Protein AF-A0A934LKQ5-F1 (afdb_monomer)

Secondary structure (DSSP, 8-state):
-----PPPP-----PPP-------------------------HHHHHHHHHH-HHHHHHS---TTS--HHHHHHHHHHHHHHHHHHHHHHHHHHHHHHTSS--------------S--------SS-------------SSS--HHHHHHHHHHHHHHHHHHHHHHHHHHHHHHHHHHTTT----HHHHHHHHHHHTHHHHHHHHHHHHHHHTTPPS----GGGGTTT-TTSTTS-HHHHHHHHHHHHH--HHHHHHHHHHHHIIIIIS---HHHHHHHHHHHHHHHHHHHHHTT--PPPP-GGG-S-TT----GGGS--------------PPPPP----PPPP---

Solvent-accessible surface area (backbone atoms only — not comparable to full-atom values): 21732 Å² total; per-residue (Å²): 138,87,83,84,80,84,80,82,86,84,79,86,78,80,90,75,82,85,70,85,79,75,76,71,78,70,72,71,72,78,76,75,72,68,71,73,71,75,68,80,73,50,70,67,57,51,54,50,34,46,70,79,38,41,66,61,36,26,63,63,56,72,65,61,91,80,53,73,60,59,56,56,52,42,52,50,39,37,54,43,44,12,52,38,48,36,51,51,54,54,56,56,52,54,60,61,58,66,71,69,77,71,90,70,98,75,84,91,83,78,84,73,70,87,67,78,58,86,73,81,63,88,72,88,50,61,79,80,84,85,72,92,69,80,90,77,83,90,64,104,56,84,81,50,75,64,58,54,51,50,45,51,50,49,18,50,52,52,30,48,36,55,51,51,52,32,51,53,47,26,54,53,47,36,52,36,26,48,82,68,77,41,84,65,54,64,66,52,30,43,44,36,34,48,61,19,43,45,42,50,37,52,50,36,53,52,51,47,53,40,48,73,72,69,51,79,87,71,77,78,58,61,49,63,55,52,82,70,40,82,67,52,80,78,44,54,71,69,55,39,18,35,51,50,44,38,36,70,54,67,39,74,40,48,56,47,19,49,49,41,40,32,38,24,35,30,44,53,69,57,22,55,65,69,48,18,51,50,46,44,51,52,51,53,44,48,45,30,45,46,45,41,77,71,66,62,46,62,58,87,72,75,66,88,75,70,67,71,91,75,64,78,76,58,77,84,72,52,81,71,88,71,94,77,80,92,71,92,75,91,76,85,77,80,83,78,82,84,83,75,85,80,84,80,84,90,82,135

pLDDT: mean 71.34, std 20.5, range [23.95, 97.0]

Foldseek 3Di:
DDDDDDDDDDDDDDDDDDDPDPPPPPVPPPPPPPPVPPPPDDLVNLLVCCQPPVLVSLQPPPDLPPDPSLVVLLVLLLQLQLVLQLVLVVQVLVVVVVVPPDDDDDDDDDPPPPDLDDFLDPPVQFDDDPPDDDRDDDDPDDDDPVNVVVSVVRSVVSSVRLVVQLVLQLVLLCQLQVVVVHHRDSSLSSSLSSSLCSLVSVVSVVVVVCVVVVHHTDDDAQLVVLVVDPCLVVDDQLVNQLVSLCSSNPDPSNVSSLVSQLSNSCNNSVGDNVSSVVSSVVSVCSSRNVCSVVVSGGDPDPCVVPPPPPPPPPPVPPPPPDPPDPDDDDDDDDDDDDDDDDDDDDDD

Sequence (348 aa):
MASTRTQPPITEVDEKPKSPRRQVQTTEPRELQLTEHMTRRSLVSQVGMALMQPANFYRSLPASQYSRQWVWVGLLILGLVGFSAVRYDTLKSDDTTAATDTSTPIDEGISVDGGKGGGGGIDFGGIPSDAGGAPTTTTDTKATPEEVTAKWSTALEAAGEVVLQWIVIAILLIEVSLLRGRKPRMGHNWQIAIYSSLPLALMAALQLAYYYAGGKIGQEGMSGLIDQWKGYADLSEFQKNVAYSLSTRLTLFWLWSLSLLYLGARYGLKGRAWSATLVVLIWAGVLVVGPVVAGWVEAPKDETQAMPSDVPIDPSLQPGSDPLFDGGGNETVPETPSEQPSRAPMKG

Radius of gyration: 35.05 Å; Cα contacts (8 Å, |Δi|>4): 235; chains: 1; bounding box: 126×52×115 Å

Structure (mmCIF, N/CA/C/O backbone):
data_AF-A0A934LKQ5-F1
#
_entry.id   AF-A0A934LKQ5-F1
#
loop_
_atom_site.group_PDB
_atom_site.id
_atom_site.type_symbol
_atom_site.label_atom_id
_atom_site.label_alt_id
_atom_site.label_comp_id
_atom_site.label_asym_id
_atom_site.label_entity_id
_atom_site.label_seq_id
_atom_site.pdbx_PDB_ins_code
_atom_site.Cartn_x
_atom_site.Cartn_y
_atom_site.Cartn_z
_atom_site.occupancy
_atom_site.B_iso_or_equiv
_atom_site.auth_seq_id
_atom_site.auth_comp_id
_atom_site.auth_asym_id
_atom_site.auth_atom_id
_atom_site.pdbx_PDB_model_num
ATOM 1 N N . MET A 1 1 ? -65.350 14.353 14.738 1.00 47.78 1 MET A N 1
ATOM 2 C CA . MET A 1 1 ? -65.580 13.409 15.852 1.00 47.78 1 MET A CA 1
ATOM 3 C C . MET A 1 1 ? -64.387 13.494 16.786 1.00 47.78 1 MET A C 1
ATOM 5 O O . MET A 1 1 ? -63.291 13.111 16.404 1.00 47.78 1 MET A O 1
ATOM 9 N N . ALA A 1 2 ? -64.587 14.144 17.930 1.00 48.44 2 ALA A N 1
ATOM 10 C CA . ALA A 1 2 ? -63.557 14.449 18.914 1.00 48.44 2 ALA A CA 1
ATOM 11 C C . ALA A 1 2 ? -63.385 13.255 19.861 1.00 48.44 2 ALA A C 1
ATOM 13 O O . ALA A 1 2 ? -64.364 12.797 20.444 1.00 48.44 2 ALA A O 1
ATOM 14 N N . SER A 1 3 ? -62.159 12.746 19.991 1.00 57.75 3 SER A N 1
ATOM 15 C CA . SER A 1 3 ? -61.846 11.654 20.914 1.00 57.75 3 SER A CA 1
ATOM 16 C C . SER A 1 3 ? -61.221 12.227 22.183 1.00 57.75 3 SER A C 1
ATOM 18 O O . SER A 1 3 ? -60.031 12.532 22.239 1.00 57.75 3 SER A O 1
ATOM 20 N N . THR A 1 4 ? -62.072 12.399 23.188 1.00 58.78 4 THR A N 1
ATOM 21 C CA . THR A 1 4 ? -61.753 12.781 24.564 1.00 58.78 4 THR A CA 1
ATOM 22 C C . THR A 1 4 ? -60.837 11.728 25.191 1.00 58.78 4 THR A C 1
ATOM 24 O O . THR A 1 4 ? -61.202 10.556 25.262 1.00 58.78 4 THR A O 1
ATOM 27 N N . ARG A 1 5 ? -59.636 12.124 25.630 1.00 59.66 5 ARG A N 1
ATOM 28 C CA . ARG A 1 5 ? -58.692 11.243 26.333 1.00 59.66 5 ARG A CA 1
ATOM 29 C C . ARG A 1 5 ? -58.750 11.537 27.830 1.00 59.66 5 ARG A C 1
ATOM 31 O O . ARG A 1 5 ? -58.296 12.580 28.287 1.00 59.66 5 ARG A O 1
ATOM 38 N N . THR A 1 6 ? -59.348 10.606 28.556 1.00 64.69 6 THR A N 1
ATOM 39 C CA . THR A 1 6 ? -59.537 10.587 30.008 1.00 64.69 6 THR A CA 1
ATOM 40 C C . THR A 1 6 ? -58.190 10.451 30.729 1.00 64.69 6 THR A C 1
ATOM 42 O O . THR A 1 6 ? -57.429 9.526 30.443 1.00 64.69 6 THR A O 1
ATOM 45 N N . GLN A 1 7 ? -57.882 11.373 31.646 1.00 62.16 7 GLN A N 1
ATOM 46 C CA . GLN A 1 7 ? -56.744 11.275 32.570 1.00 62.16 7 GLN A CA 1
ATOM 47 C C . GLN A 1 7 ? -57.067 10.310 33.727 1.00 62.16 7 GLN A C 1
ATOM 49 O O . GLN A 1 7 ? -58.184 10.360 34.245 1.00 62.16 7 GLN A O 1
ATOM 54 N N . PRO A 1 8 ? -56.121 9.460 34.165 1.00 70.44 8 PRO A N 1
ATOM 55 C CA . PRO A 1 8 ? -56.253 8.702 35.406 1.00 70.44 8 PRO A CA 1
ATOM 56 C C . PRO A 1 8 ? -55.876 9.536 36.653 1.00 70.44 8 PRO A C 1
ATOM 58 O O . PRO A 1 8 ? -55.141 10.521 36.539 1.00 70.44 8 PRO A O 1
ATOM 61 N N . PRO A 1 9 ? -56.383 9.144 37.839 1.00 66.94 9 PRO A N 1
ATOM 62 C CA . PRO A 1 9 ? -56.307 9.921 39.073 1.00 66.94 9 PRO A CA 1
ATOM 63 C C . PRO A 1 9 ? -54.918 9.907 39.720 1.00 66.94 9 PRO A C 1
ATOM 65 O O . PRO A 1 9 ? -54.226 8.891 39.765 1.00 66.94 9 PRO A O 1
ATOM 68 N N . ILE A 1 10 ? -54.559 11.067 40.262 1.00 60.22 10 ILE A N 1
ATOM 69 C CA . ILE A 1 10 ? -53.374 11.323 41.076 1.00 60.22 10 ILE A CA 1
ATOM 70 C C . ILE A 1 10 ? -53.579 10.631 42.426 1.00 60.22 10 ILE A C 1
ATOM 72 O O . ILE A 1 10 ? -54.492 10.982 43.168 1.00 60.22 10 ILE A O 1
ATOM 76 N N . THR A 1 11 ? -52.753 9.632 42.735 1.00 63.72 11 THR A N 1
ATOM 77 C CA . THR A 1 11 ? -52.692 9.040 44.074 1.00 63.72 11 THR A CA 1
ATOM 78 C C . THR A 1 11 ? -51.735 9.864 44.928 1.00 63.72 11 THR A C 1
ATOM 80 O O . THR A 1 11 ? -50.525 9.869 44.713 1.00 63.72 11 THR A O 1
ATOM 83 N N . GLU A 1 12 ? -52.325 10.593 45.866 1.00 61.94 12 GLU A N 1
ATOM 84 C CA . GLU A 1 12 ? -51.694 11.288 46.980 1.00 61.94 12 GLU A CA 1
ATOM 85 C C . GLU A 1 12 ? -51.006 10.257 47.890 1.00 61.94 12 GLU A C 1
ATOM 87 O O . GLU A 1 12 ? -51.655 9.370 48.442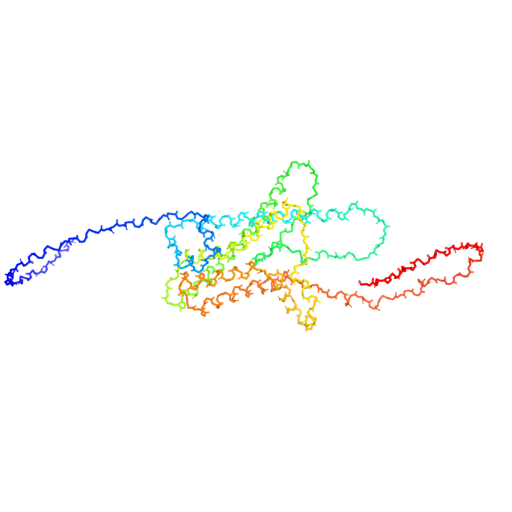 1.00 61.94 12 GLU A O 1
ATOM 92 N N . VAL A 1 13 ? -49.675 10.325 47.987 1.00 63.41 13 VAL A N 1
ATOM 93 C CA . VAL A 1 13 ? -48.872 9.483 48.884 1.00 63.41 13 VAL A CA 1
ATOM 94 C C . VAL A 1 13 ? -48.197 10.385 49.910 1.00 63.41 13 VAL A C 1
ATOM 96 O O . VAL A 1 13 ? -47.162 10.990 49.647 1.00 63.41 13 VAL A O 1
ATOM 99 N N . ASP A 1 14 ? -48.892 10.487 51.039 1.00 58.78 14 ASP A N 1
ATOM 100 C CA . ASP A 1 14 ? -48.433 10.404 52.429 1.00 58.78 14 ASP A CA 1
ATOM 101 C C . ASP A 1 14 ? -47.036 10.965 52.774 1.00 58.78 14 ASP A C 1
ATOM 103 O O . ASP A 1 14 ? -45.979 10.432 52.411 1.00 58.78 14 ASP A O 1
ATOM 107 N N . GLU A 1 15 ? -47.063 12.051 53.548 1.00 58.00 15 GLU A N 1
ATOM 108 C CA . GLU A 1 15 ? -45.924 12.754 54.125 1.00 58.00 15 GLU A CA 1
ATOM 109 C C . GLU A 1 15 ? -45.150 11.876 55.122 1.00 58.00 15 GLU A C 1
ATOM 111 O O . GLU A 1 15 ? -45.626 11.534 56.204 1.00 58.00 15 GLU A O 1
ATOM 116 N N . LYS A 1 16 ? -43.876 11.600 54.819 1.00 58.09 16 LYS A N 1
ATOM 117 C CA . LYS A 1 16 ? -42.911 11.099 55.811 1.00 58.09 16 LYS A CA 1
ATOM 118 C C . LYS A 1 16 ? -42.205 12.260 56.529 1.00 58.09 16 LYS A C 1
ATOM 120 O O . LYS A 1 16 ? -41.817 13.237 55.883 1.00 58.09 16 LYS A O 1
ATOM 125 N N . PRO A 1 17 ? -41.956 12.147 57.848 1.00 56.34 17 PRO A N 1
ATOM 126 C CA . PRO A 1 17 ? -41.483 13.246 58.674 1.00 56.34 17 PRO A CA 1
ATOM 127 C C . PRO A 1 17 ? -40.058 13.686 58.323 1.00 56.34 17 PRO A C 1
ATOM 129 O O . PRO A 1 17 ? -39.106 12.906 58.243 1.00 56.34 17 PRO A O 1
ATOM 132 N N . LYS A 1 18 ? -39.960 15.005 58.167 1.00 59.81 18 LYS A N 1
ATOM 133 C CA . LYS A 1 18 ? -38.787 15.846 57.937 1.00 59.81 18 LYS A CA 1
ATOM 134 C C . LYS A 1 18 ? -37.684 15.568 58.964 1.00 59.81 18 LYS A C 1
ATOM 136 O O . LYS A 1 18 ? -37.708 16.075 60.082 1.00 59.81 18 LYS A O 1
ATOM 141 N N . SER A 1 19 ? -36.689 14.783 58.564 1.00 63.88 19 SER A N 1
ATOM 142 C CA . SER A 1 19 ? -35.440 14.609 59.310 1.00 63.88 19 SER A CA 1
ATOM 143 C C . SER A 1 19 ? -34.646 15.928 59.307 1.00 63.88 19 SER A C 1
ATOM 145 O O . SER A 1 19 ? -34.669 16.646 58.299 1.00 63.88 19 SER A O 1
ATOM 147 N N . PRO A 1 20 ? -33.929 16.280 60.391 1.00 57.38 20 PRO A N 1
ATOM 148 C CA . PRO A 1 20 ? -33.133 17.500 60.443 1.00 57.38 20 PRO A CA 1
ATOM 149 C C . PRO A 1 20 ? -32.046 17.454 59.365 1.00 57.38 20 PRO A C 1
ATOM 151 O O . PRO A 1 20 ? -31.148 16.611 59.390 1.00 57.38 20 PRO A O 1
ATOM 154 N N . ARG A 1 21 ? -32.152 18.374 58.398 1.00 51.47 21 ARG A N 1
ATOM 155 C CA . ARG A 1 21 ? -31.147 18.635 57.365 1.00 51.47 21 ARG A CA 1
ATOM 156 C C . ARG A 1 21 ? -29.830 18.991 58.046 1.00 51.47 21 ARG A C 1
ATOM 158 O O . ARG A 1 21 ? -29.576 20.150 58.362 1.00 51.47 21 ARG A O 1
ATOM 165 N N . ARG A 1 22 ? -28.963 17.997 58.214 1.00 57.56 22 ARG A N 1
ATOM 166 C CA . ARG A 1 22 ? -27.525 18.220 58.294 1.00 57.56 22 ARG A CA 1
ATOM 167 C C . ARG A 1 22 ? -27.142 18.806 56.938 1.00 57.56 22 ARG A C 1
ATOM 169 O O . ARG A 1 22 ? -27.028 18.075 55.959 1.00 57.56 22 ARG A O 1
ATOM 176 N N . GLN A 1 23 ? -27.062 20.134 56.861 1.00 51.97 23 GLN A N 1
ATOM 177 C CA . GLN A 1 23 ? -26.457 20.825 55.731 1.00 51.97 23 GLN A CA 1
ATOM 178 C C . GLN A 1 23 ? -24.978 20.451 55.738 1.00 51.97 23 GLN A C 1
ATOM 180 O O . GLN A 1 23 ? -24.137 21.142 56.303 1.00 51.97 23 GLN A O 1
ATOM 185 N N . VAL A 1 24 ? -24.667 19.297 55.152 1.00 54.06 24 VAL A N 1
ATOM 186 C CA . VAL A 1 24 ? -23.353 19.082 54.577 1.00 54.06 24 VAL A CA 1
ATOM 187 C C . VAL A 1 24 ? -23.294 20.125 53.473 1.00 54.06 24 VAL A C 1
ATOM 189 O O . VAL A 1 24 ? -23.954 19.980 52.442 1.00 54.06 24 VAL A O 1
ATOM 192 N N . GLN A 1 25 ? -22.596 21.231 53.740 1.00 51.41 25 GLN A N 1
ATOM 193 C CA . GLN A 1 25 ? -22.008 22.030 52.678 1.00 51.41 25 GLN A CA 1
ATOM 194 C C . GLN A 1 25 ? -21.149 21.047 51.895 1.00 51.41 25 GLN A C 1
ATOM 196 O O . GLN A 1 25 ? -20.010 20.757 52.247 1.00 51.41 25 GLN A O 1
ATOM 201 N N . THR A 1 26 ? -21.766 20.445 50.885 1.00 53.16 26 THR A N 1
ATOM 202 C CA . THR A 1 26 ? -21.050 19.829 49.791 1.00 53.16 26 THR A CA 1
ATOM 203 C C . THR A 1 26 ? -20.417 21.041 49.146 1.00 53.16 26 THR A C 1
ATOM 205 O O . THR A 1 26 ? -21.085 21.786 48.436 1.00 53.16 26 THR A O 1
ATOM 208 N N . THR A 1 27 ? -19.184 21.346 49.549 1.00 54.34 27 THR A N 1
ATOM 209 C CA . THR A 1 27 ? -18.283 22.151 48.744 1.00 54.34 27 THR A CA 1
ATOM 210 C C . THR A 1 27 ? -18.407 21.558 47.360 1.00 54.34 27 THR A C 1
ATOM 212 O O . THR A 1 27 ? -17.960 20.430 47.146 1.00 54.34 27 THR A O 1
ATOM 215 N N . GLU A 1 28 ? -19.133 22.248 46.474 1.00 54.69 28 GLU A N 1
ATOM 216 C CA . GLU A 1 28 ? -19.166 21.879 45.072 1.00 54.69 28 GLU A CA 1
ATOM 217 C C . GLU A 1 28 ? -17.700 21.704 44.699 1.00 54.69 28 GLU A C 1
ATOM 219 O O . GLU A 1 28 ? -16.920 22.654 44.875 1.00 54.69 28 GLU A O 1
ATOM 224 N N . PRO A 1 29 ? -17.263 20.490 44.316 1.00 57.44 29 PRO A N 1
ATOM 225 C CA . PRO A 1 29 ? -15.954 20.372 43.732 1.00 57.44 29 PRO A CA 1
ATOM 226 C C . PRO A 1 29 ? -16.067 21.293 42.536 1.00 57.44 29 PRO A C 1
ATOM 228 O O . PRO A 1 29 ? -16.881 21.030 41.656 1.00 57.44 29 PRO A O 1
ATOM 231 N N . ARG A 1 30 ? -15.359 22.429 42.585 1.00 50.25 30 ARG A N 1
ATOM 232 C CA . ARG A 1 30 ? -15.158 23.306 41.441 1.00 50.25 30 ARG A CA 1
ATOM 233 C C . ARG A 1 30 ? -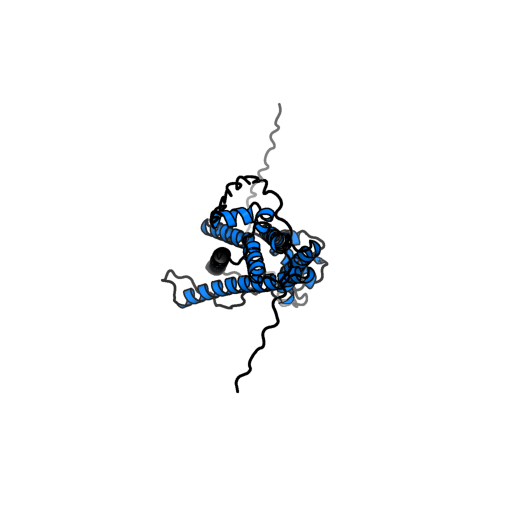14.837 22.337 40.331 1.00 50.25 30 ARG A C 1
ATOM 235 O O . ARG A 1 30 ? -13.763 21.729 40.350 1.00 50.25 30 ARG A O 1
ATOM 242 N N . GLU A 1 31 ? -15.822 22.095 39.476 1.00 51.16 31 GLU A N 1
ATOM 243 C CA . GLU A 1 31 ? -15.640 21.286 38.308 1.00 51.16 31 GLU A CA 1
ATOM 244 C C . GLU A 1 31 ? -14.628 22.105 37.534 1.00 51.16 31 GLU A C 1
ATOM 246 O O . GLU A 1 31 ? -14.943 23.089 36.867 1.00 51.16 31 GLU A O 1
ATOM 251 N N . LEU A 1 32 ? -13.362 21.741 37.715 1.00 55.88 32 LEU A N 1
ATOM 252 C CA . LEU A 1 32 ? -12.315 21.918 36.748 1.00 55.88 32 LEU A CA 1
ATOM 253 C C . LEU A 1 32 ? -12.797 21.114 35.545 1.00 55.88 32 LEU A C 1
ATOM 255 O O . LEU A 1 32 ? -12.268 20.058 35.215 1.00 55.88 32 LEU A O 1
ATOM 259 N N . GLN A 1 33 ? -13.810 21.657 34.871 1.00 51.00 33 GLN A N 1
ATOM 260 C CA . GLN A 1 33 ? -13.947 21.620 33.442 1.00 51.00 33 GLN A CA 1
ATOM 261 C C . GLN A 1 33 ? -12.685 22.323 32.927 1.00 51.00 33 GLN A C 1
ATOM 263 O O . GLN A 1 33 ? -12.720 23.413 32.367 1.00 51.00 33 GLN A O 1
ATOM 268 N N . LEU A 1 34 ? -11.528 21.666 33.096 1.00 52.12 34 LEU A N 1
ATOM 269 C CA . LEU A 1 34 ? -10.619 21.537 31.987 1.00 52.12 34 LEU A CA 1
ATOM 270 C C . LEU A 1 34 ? -11.488 20.887 30.917 1.00 52.12 34 LEU A C 1
ATOM 272 O O . LEU A 1 34 ? -11.547 19.668 30.781 1.00 52.12 34 LEU A O 1
ATOM 276 N N . THR A 1 35 ? -12.222 21.723 30.182 1.00 51.91 35 THR A N 1
ATOM 277 C CA . THR A 1 35 ? -12.412 21.522 28.763 1.00 51.91 35 THR A CA 1
ATOM 278 C C . THR A 1 35 ? -11.013 21.265 28.259 1.00 51.91 35 THR A C 1
ATOM 280 O O . THR A 1 35 ? -10.237 22.193 28.031 1.00 51.91 35 THR A O 1
ATOM 283 N N . GLU A 1 36 ? -10.654 19.985 28.253 1.00 54.28 36 GLU A N 1
ATOM 284 C CA . GLU A 1 36 ? -9.467 19.451 27.644 1.00 54.28 36 GLU A CA 1
ATOM 285 C C . GLU A 1 36 ? -9.638 19.888 26.200 1.00 54.28 36 GLU A C 1
ATOM 287 O O . GLU A 1 36 ? -10.395 19.301 25.424 1.00 54.28 36 GLU A O 1
ATOM 292 N N . HIS A 1 37 ? -9.085 21.060 25.890 1.00 49.47 37 HIS A N 1
ATOM 293 C CA . HIS A 1 37 ? -9.017 21.555 24.543 1.00 49.47 37 HIS A CA 1
ATOM 294 C C . HIS A 1 37 ? -8.189 20.495 23.844 1.00 49.47 37 HIS A C 1
ATOM 296 O O . HIS A 1 37 ? -6.961 20.503 23.934 1.00 49.47 37 HIS A O 1
ATOM 302 N N . MET A 1 38 ? -8.880 19.536 23.218 1.00 56.06 38 MET A N 1
ATOM 303 C CA . MET A 1 38 ? -8.312 18.624 22.247 1.00 56.06 38 MET A CA 1
ATOM 304 C C . MET A 1 38 ? -7.769 19.534 21.162 1.00 56.06 38 MET A C 1
ATOM 306 O O . MET A 1 38 ? -8.467 19.920 20.223 1.00 56.06 38 MET A O 1
ATOM 310 N N . THR A 1 39 ? -6.534 19.974 21.370 1.00 63.19 39 THR A N 1
ATOM 311 C CA . THR A 1 39 ? -5.784 20.793 20.446 1.00 63.19 39 THR A CA 1
ATOM 312 C C . THR A 1 39 ? -5.830 20.026 19.144 1.00 63.19 39 THR A C 1
ATOM 314 O O . THR A 1 39 ? -5.433 18.859 19.076 1.00 63.19 39 THR A O 1
ATOM 317 N N . ARG A 1 40 ? -6.440 20.641 18.124 1.00 69.25 40 ARG A N 1
ATOM 318 C CA . ARG A 1 40 ? -6.515 20.051 16.791 1.00 69.25 40 ARG A CA 1
ATOM 319 C C . ARG A 1 40 ? -5.090 19.711 16.384 1.00 69.25 40 ARG A C 1
ATOM 321 O O . ARG A 1 40 ? -4.308 20.602 16.065 1.00 69.25 40 ARG A O 1
ATOM 328 N N . ARG A 1 41 ? -4.748 18.423 16.415 1.00 77.31 41 ARG A N 1
ATOM 329 C CA . ARG A 1 41 ? -3.439 17.962 15.962 1.00 77.31 41 ARG A CA 1
ATOM 330 C C . ARG A 1 41 ? -3.315 18.330 14.489 1.00 77.31 41 ARG A C 1
ATOM 332 O O . ARG A 1 41 ? -4.232 18.049 13.707 1.00 77.31 41 ARG A O 1
ATOM 339 N N . SER A 1 42 ? -2.210 18.979 14.133 1.00 86.38 42 SER A N 1
ATOM 340 C CA . SER A 1 42 ? -1.904 19.320 12.746 1.00 86.38 42 SER A CA 1
ATOM 341 C C . SER A 1 42 ? -1.833 18.049 11.892 1.00 86.38 42 SER A C 1
ATOM 343 O O . SER A 1 42 ? -1.556 16.959 12.400 1.00 86.38 42 SER A O 1
ATOM 345 N N . LEU A 1 43 ? -2.087 18.177 10.587 1.00 84.25 43 LEU A N 1
ATOM 346 C CA . LEU A 1 43 ? -2.045 17.047 9.651 1.00 84.25 43 LEU A CA 1
ATOM 347 C C . LEU A 1 43 ? -0.670 16.359 9.683 1.00 84.25 43 LEU A C 1
ATOM 349 O O . LEU A 1 43 ? -0.594 15.138 9.774 1.00 84.25 43 LEU A O 1
ATOM 353 N N . VAL A 1 44 ? 0.404 17.152 9.734 1.00 87.31 44 VAL A N 1
ATOM 354 C CA . VAL A 1 44 ? 1.791 16.670 9.835 1.00 87.31 44 VAL A CA 1
ATOM 355 C C . VAL A 1 44 ? 2.011 15.836 11.098 1.00 87.31 44 VAL A C 1
ATOM 357 O O . VAL A 1 44 ? 2.596 14.761 11.026 1.00 87.31 44 VAL A O 1
ATOM 360 N N . SER A 1 45 ? 1.489 16.277 12.249 1.00 85.31 45 SER A N 1
ATOM 361 C CA . SER A 1 45 ? 1.594 15.515 13.500 1.00 85.31 45 SER A CA 1
ATOM 362 C C . SER A 1 45 ? 0.853 14.176 13.421 1.00 85.31 45 SER A C 1
ATOM 364 O O . SER A 1 45 ? 1.339 13.176 13.945 1.00 85.31 45 SER A O 1
ATOM 366 N N . GLN A 1 46 ? -0.293 14.125 12.734 1.00 83.12 46 GLN A N 1
ATOM 367 C CA . GLN A 1 46 ? -1.052 12.884 12.559 1.00 83.12 46 GLN A CA 1
ATOM 368 C C . GLN A 1 46 ? -0.352 11.901 11.628 1.00 83.12 46 GLN A C 1
ATOM 370 O O . GLN A 1 46 ? -0.240 10.731 11.980 1.00 83.12 46 GLN A O 1
ATOM 375 N N . VAL A 1 47 ? 0.148 12.372 10.483 1.00 83.50 47 VAL A N 1
ATOM 376 C CA . VAL A 1 47 ? 0.924 11.540 9.554 1.00 83.50 47 VAL A CA 1
ATOM 377 C C . VAL A 1 47 ? 2.198 11.043 10.238 1.00 83.50 47 VAL A C 1
ATOM 379 O O . VAL A 1 47 ? 2.463 9.845 10.237 1.00 83.50 47 VAL A O 1
ATOM 382 N N . GLY A 1 48 ? 2.930 11.924 10.924 1.00 85.00 48 GLY A N 1
ATOM 383 C CA . GLY A 1 48 ? 4.124 11.551 11.683 1.00 85.00 48 GLY A CA 1
ATOM 384 C C . GLY A 1 48 ? 3.839 10.522 12.780 1.00 85.00 48 GLY A C 1
ATOM 385 O O . GLY A 1 48 ? 4.587 9.560 12.927 1.00 85.00 48 GLY A O 1
ATOM 386 N N . MET A 1 49 ? 2.732 10.661 13.515 1.00 86.81 49 MET A N 1
ATOM 387 C CA . MET A 1 49 ? 2.335 9.689 14.539 1.00 86.81 49 MET A CA 1
ATOM 388 C C . MET A 1 49 ? 1.888 8.354 13.933 1.00 86.81 49 MET A C 1
ATOM 390 O O . MET A 1 49 ? 2.221 7.307 14.483 1.00 86.81 49 MET A O 1
ATOM 394 N N . ALA A 1 50 ? 1.166 8.371 12.809 1.00 81.81 50 ALA A N 1
ATOM 395 C CA . ALA A 1 50 ? 0.767 7.159 12.097 1.00 81.81 50 ALA A CA 1
ATOM 396 C C . ALA A 1 50 ? 1.983 6.372 11.587 1.00 81.81 50 ALA A C 1
ATOM 398 O O . ALA A 1 50 ? 1.969 5.145 11.626 1.00 81.81 50 ALA A O 1
ATOM 399 N N . LEU A 1 51 ? 3.042 7.071 11.169 1.00 84.56 51 LEU A N 1
ATOM 400 C CA . LEU A 1 51 ? 4.283 6.451 10.713 1.00 84.56 51 LEU A CA 1
ATOM 401 C C . LEU A 1 51 ? 5.144 5.961 11.891 1.00 84.56 51 LEU A C 1
ATO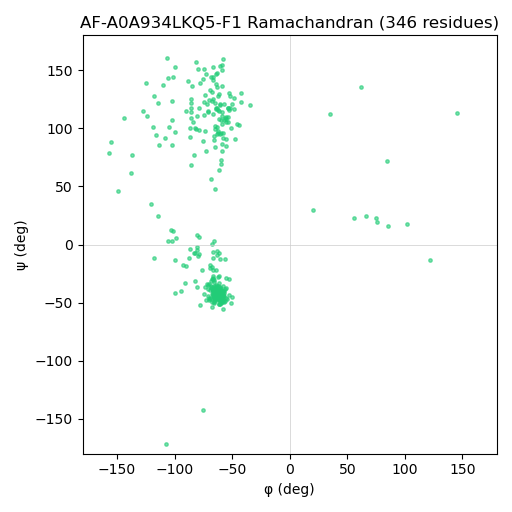M 403 O O . LEU A 1 51 ? 5.519 4.795 11.939 1.00 84.56 51 LEU A O 1
ATOM 407 N N . MET A 1 52 ? 5.424 6.818 12.874 1.00 89.94 52 MET A N 1
ATOM 408 C CA . MET A 1 52 ? 6.383 6.510 13.947 1.00 89.94 52 MET A CA 1
ATOM 409 C C . MET A 1 52 ? 5.790 5.676 15.088 1.00 89.94 52 MET A C 1
ATOM 411 O O . MET A 1 52 ? 6.498 4.916 15.742 1.00 89.94 52 MET A O 1
ATOM 415 N N . GLN A 1 53 ? 4.496 5.833 15.377 1.00 90.19 53 GLN A N 1
ATOM 416 C CA . GLN A 1 53 ? 3.824 5.178 16.505 1.00 90.19 53 GLN A CA 1
ATOM 417 C C . GLN A 1 53 ? 2.438 4.653 16.108 1.00 90.19 53 GLN A C 1
ATOM 419 O O . GLN A 1 53 ? 1.416 5.046 16.691 1.00 90.19 53 GLN A O 1
ATOM 424 N N . PRO A 1 54 ? 2.373 3.719 15.147 1.00 84.62 54 PRO A N 1
ATOM 425 C CA . PRO A 1 54 ? 1.114 3.315 14.533 1.00 84.62 54 PRO A CA 1
ATOM 426 C C . PRO A 1 54 ? 0.124 2.720 15.538 1.00 84.62 54 PRO A C 1
ATOM 428 O O . PRO A 1 54 ? -1.066 3.022 15.499 1.00 84.62 54 PRO A O 1
ATOM 431 N N . ALA A 1 55 ? 0.596 1.936 16.510 1.00 85.44 55 ALA A N 1
ATOM 432 C CA . ALA A 1 55 ? -0.277 1.359 17.532 1.00 85.44 55 ALA A CA 1
ATOM 433 C C . ALA A 1 55 ? -0.964 2.434 18.398 1.00 85.44 55 ALA A C 1
ATOM 435 O O . ALA A 1 55 ? -2.157 2.325 18.683 1.00 85.44 55 ALA A O 1
ATOM 436 N N . ASN A 1 56 ? -0.238 3.485 18.791 1.00 86.44 56 ASN A N 1
ATOM 437 C CA . ASN A 1 56 ? -0.794 4.591 19.575 1.00 86.44 56 ASN A CA 1
ATOM 438 C C . ASN A 1 56 ? -1.743 5.446 18.730 1.00 86.44 56 ASN A C 1
ATOM 440 O O . ASN A 1 56 ? -2.806 5.849 19.210 1.00 86.44 56 ASN A O 1
ATOM 444 N N . PHE A 1 57 ? -1.399 5.660 17.459 1.00 88.00 57 PHE A N 1
ATOM 445 C CA . PHE A 1 57 ? -2.252 6.349 16.500 1.00 88.00 57 PHE A CA 1
ATOM 446 C C . PHE A 1 57 ? -3.608 5.647 16.348 1.00 88.00 57 PHE A C 1
ATOM 448 O O . PHE A 1 57 ? -4.640 6.251 16.624 1.00 88.00 57 PHE A O 1
ATOM 455 N N . TYR A 1 58 ? -3.627 4.349 16.023 1.00 87.31 58 TYR A N 1
ATOM 456 C CA . TYR A 1 58 ? -4.878 3.606 15.820 1.00 87.31 58 TYR A CA 1
ATOM 457 C C . TYR A 1 58 ? -5.711 3.448 17.100 1.00 87.31 58 TYR A C 1
ATOM 459 O O . TYR A 1 58 ? -6.934 3.352 17.027 1.00 87.31 58 TYR A O 1
ATOM 467 N N . ARG A 1 59 ? -5.084 3.457 18.285 1.00 85.50 59 ARG A N 1
ATOM 468 C CA . ARG A 1 59 ? -5.805 3.485 19.573 1.00 85.50 59 ARG A CA 1
ATOM 469 C C . ARG A 1 59 ? -6.475 4.829 19.850 1.00 85.50 59 ARG A C 1
ATOM 471 O O . ARG A 1 59 ? -7.531 4.850 20.475 1.00 85.50 59 ARG A O 1
ATOM 478 N N . SER A 1 60 ? -5.850 5.922 19.416 1.00 84.56 60 SER A N 1
ATOM 479 C CA . SER A 1 60 ? -6.314 7.298 19.634 1.00 84.56 60 SER A CA 1
ATOM 480 C C . SER A 1 60 ? -7.000 7.910 18.411 1.00 84.56 60 SER A C 1
ATOM 482 O O . SER A 1 60 ? -7.244 9.116 18.394 1.00 84.56 60 SER A O 1
ATOM 484 N N . LEU A 1 61 ? -7.322 7.091 17.403 1.00 78.50 61 LEU A N 1
ATOM 485 C CA . LEU A 1 61 ? -7.956 7.532 16.166 1.00 78.50 61 LEU A CA 1
ATOM 486 C C . LEU A 1 61 ? -9.223 8.335 16.504 1.00 78.50 61 LEU A C 1
ATOM 488 O O . LEU A 1 61 ? -10.161 7.771 17.084 1.00 78.50 61 LEU A O 1
ATOM 492 N N . PRO A 1 62 ? -9.269 9.640 16.176 1.00 69.06 62 PRO A N 1
ATOM 493 C CA . PRO A 1 62 ? -10.431 10.456 16.475 1.00 69.06 62 PRO A CA 1
ATOM 494 C C . PRO A 1 62 ? -11.651 9.852 15.786 1.00 69.06 62 PRO A C 1
ATOM 496 O O . PRO A 1 62 ? -11.589 9.445 14.623 1.00 69.06 62 PRO A O 1
ATOM 499 N N . ALA A 1 63 ? -12.771 9.781 16.509 1.00 66.44 63 ALA A N 1
ATOM 500 C CA . ALA A 1 63 ? -14.017 9.290 15.941 1.00 66.44 63 ALA A CA 1
ATOM 501 C C . ALA A 1 63 ? -14.309 10.052 14.638 1.00 66.44 63 ALA A C 1
ATOM 503 O O . ALA A 1 63 ? -14.303 11.286 14.611 1.00 66.44 63 ALA A O 1
ATOM 504 N N . SER A 1 64 ? -14.559 9.306 13.558 1.00 60.50 64 SER A N 1
ATOM 505 C CA . SER A 1 64 ? -14.638 9.815 12.179 1.00 60.50 64 SER A CA 1
ATOM 506 C C . SER A 1 64 ? -15.651 10.941 11.952 1.00 60.50 64 SER A C 1
ATOM 508 O O . SER A 1 64 ? -15.614 11.610 10.925 1.00 60.50 64 SER A O 1
ATOM 510 N N . GLN A 1 65 ? -16.526 11.179 12.926 1.00 56.19 65 GLN A N 1
ATOM 511 C CA . GLN A 1 65 ? -17.552 12.211 12.916 1.00 56.19 65 GLN A CA 1
ATOM 512 C C . GLN A 1 65 ? -16.991 13.643 13.010 1.00 56.19 65 GLN A C 1
ATOM 514 O O . GLN A 1 65 ? -17.680 14.563 12.583 1.00 56.19 65 GLN A O 1
ATOM 519 N N . TYR A 1 66 ? -15.756 13.852 13.495 1.00 58.28 66 TYR A N 1
ATOM 520 C CA . TYR A 1 66 ? -15.234 15.207 13.767 1.00 58.28 66 TYR A CA 1
ATOM 521 C C . TYR A 1 66 ? -14.005 15.629 12.951 1.00 58.28 66 TYR A C 1
ATOM 523 O O . TYR A 1 66 ? -13.663 16.811 12.926 1.00 58.28 66 TYR A O 1
ATOM 531 N N . SER A 1 67 ? -13.349 14.708 12.242 1.00 71.25 67 SER A N 1
ATOM 532 C CA . SER A 1 67 ? -12.133 15.010 11.482 1.00 71.25 67 SER A CA 1
ATOM 533 C C . SER A 1 67 ? -12.296 14.621 10.014 1.00 71.25 67 SER A C 1
ATOM 535 O O . SER A 1 67 ? -12.326 13.443 9.676 1.00 71.25 67 SER A O 1
ATOM 537 N N . ARG A 1 68 ? -12.363 15.621 9.123 1.00 86.69 68 ARG A N 1
ATOM 538 C CA . ARG A 1 68 ? -12.224 15.450 7.660 1.00 86.69 68 ARG A CA 1
ATOM 539 C C . ARG A 1 68 ? -10.752 15.344 7.223 1.00 86.69 68 ARG A C 1
ATOM 541 O O . ARG A 1 68 ? -10.462 15.395 6.036 1.00 86.69 68 ARG A O 1
ATOM 548 N N . GLN A 1 69 ? -9.804 15.238 8.160 1.00 87.44 69 GLN A N 1
ATOM 549 C CA . GLN A 1 69 ? -8.368 15.288 7.848 1.00 87.44 69 GLN A CA 1
ATOM 550 C C . GLN A 1 69 ? -7.897 14.060 7.066 1.00 87.44 69 GLN A C 1
ATOM 552 O O . GLN A 1 69 ? -7.035 14.186 6.207 1.00 87.44 69 GLN A O 1
ATOM 557 N N . TRP A 1 70 ? -8.510 12.899 7.294 1.00 90.38 70 TRP A N 1
ATOM 558 C CA . TRP A 1 70 ? -8.215 11.687 6.529 1.00 90.38 70 TRP A CA 1
ATOM 559 C C . TRP A 1 70 ? -8.537 11.829 5.034 1.00 90.38 70 TRP A C 1
ATOM 561 O O . TRP A 1 70 ? -7.868 11.207 4.220 1.00 90.38 70 TRP A O 1
ATOM 571 N N . VAL A 1 71 ? -9.507 12.676 4.659 1.00 93.12 71 VAL A N 1
ATOM 572 C CA . VAL A 1 71 ? -9.823 12.960 3.248 1.00 93.12 71 VAL A CA 1
ATOM 573 C C . VAL A 1 71 ? -8.669 13.711 2.594 1.00 93.12 71 VAL A C 1
ATOM 575 O O . VAL A 1 71 ? -8.264 13.368 1.492 1.00 93.12 71 VAL A O 1
ATOM 578 N N . TRP A 1 72 ? -8.089 14.688 3.296 1.00 93.81 72 TRP A N 1
ATOM 579 C CA . TRP A 1 72 ? -6.906 15.405 2.818 1.00 93.81 72 TRP A CA 1
ATOM 580 C C . TRP A 1 72 ? -5.688 14.493 2.693 1.00 93.81 72 TRP A C 1
ATOM 582 O O . TRP A 1 72 ? -4.940 14.615 1.730 1.00 93.81 72 TRP A O 1
ATOM 592 N N . VAL A 1 73 ? -5.513 13.555 3.629 1.00 92.62 73 VAL A N 1
ATOM 593 C CA . VAL A 1 73 ? -4.476 12.519 3.518 1.00 92.62 73 VAL A CA 1
ATOM 594 C C . VAL A 1 73 ? -4.728 11.644 2.290 1.00 92.62 73 VAL A C 1
ATOM 596 O O . VAL A 1 73 ? -3.808 11.439 1.512 1.00 92.62 73 VAL A O 1
ATOM 599 N N . GLY A 1 74 ? -5.967 11.196 2.067 1.00 94.19 74 GLY A N 1
ATOM 600 C CA . GLY A 1 74 ? -6.334 10.434 0.873 1.00 94.19 74 GLY A CA 1
ATOM 601 C C . GLY A 1 74 ? -6.038 11.196 -0.420 1.00 94.19 74 GLY A C 1
ATOM 602 O O . GLY A 1 74 ? -5.357 10.671 -1.291 1.00 94.19 74 GLY A O 1
ATOM 603 N N . LEU A 1 75 ? -6.456 12.461 -0.520 1.00 95.50 75 LEU A N 1
ATOM 604 C CA . LEU A 1 75 ? -6.160 13.310 -1.680 1.00 95.50 75 LEU A CA 1
ATOM 605 C C . LEU A 1 75 ? -4.656 13.468 -1.924 1.00 95.50 75 LEU A C 1
ATOM 607 O O . LEU A 1 75 ? -4.221 13.431 -3.071 1.00 95.50 75 LEU A O 1
ATOM 611 N N . LEU A 1 76 ? -3.862 13.608 -0.860 1.00 94.06 76 LEU A N 1
ATOM 612 C CA . LEU A 1 76 ? -2.407 13.687 -0.970 1.00 94.06 76 LEU A CA 1
ATOM 613 C C . LEU A 1 76 ? -1.814 12.380 -1.507 1.00 94.06 76 LEU A C 1
ATOM 615 O O . LEU A 1 76 ? -0.957 12.431 -2.382 1.00 94.06 76 LEU A O 1
ATOM 619 N N . ILE A 1 77 ? -2.285 11.226 -1.024 1.00 92.62 77 ILE A N 1
ATOM 620 C CA . ILE A 1 77 ? -1.853 9.913 -1.526 1.00 92.62 77 ILE A CA 1
ATOM 621 C C . ILE A 1 77 ? -2.191 9.778 -3.015 1.00 92.62 77 ILE A C 1
ATOM 623 O O . ILE A 1 77 ? -1.310 9.435 -3.795 1.00 92.62 77 ILE A O 1
ATOM 627 N N . LEU A 1 78 ? -3.422 10.105 -3.423 1.00 93.75 78 LEU A N 1
ATOM 628 C CA . LEU A 1 78 ? -3.844 10.014 -4.827 1.00 93.75 78 LEU A CA 1
ATOM 629 C C . LEU A 1 78 ? -3.028 10.935 -5.735 1.00 93.75 78 LEU A C 1
ATOM 631 O O . LEU A 1 78 ? -2.568 10.502 -6.785 1.00 93.75 78 LEU A O 1
ATOM 635 N N . GLY A 1 79 ? -2.813 12.188 -5.323 1.00 91.50 79 GLY A N 1
ATOM 636 C CA . GLY A 1 79 ? -2.009 13.134 -6.096 1.00 91.50 79 GLY A CA 1
ATOM 637 C C . GLY A 1 79 ? -0.560 12.674 -6.246 1.00 91.50 79 GLY A C 1
ATOM 638 O O . GLY A 1 79 ? 0.018 12.791 -7.323 1.00 91.50 79 GLY A O 1
ATOM 639 N N . LEU A 1 80 ? 0.015 12.105 -5.186 1.00 88.94 80 LEU A N 1
ATOM 640 C CA . LEU A 1 80 ? 1.389 11.622 -5.194 1.00 88.94 80 LEU A CA 1
ATOM 641 C C . LEU A 1 80 ? 1.561 10.362 -6.051 1.00 88.94 80 LEU A C 1
ATOM 643 O O . LEU A 1 80 ? 2.505 10.290 -6.833 1.00 88.94 80 LEU A O 1
ATOM 647 N N . VAL A 1 81 ? 0.644 9.399 -5.933 1.00 86.25 81 VAL A N 1
ATOM 648 C CA . VAL A 1 81 ? 0.652 8.178 -6.751 1.00 86.25 81 VAL A CA 1
ATOM 649 C C . VAL A 1 81 ? 0.415 8.521 -8.220 1.00 86.25 81 VAL A C 1
ATOM 651 O O . VAL A 1 81 ? 1.199 8.100 -9.065 1.00 86.25 81 VAL A O 1
ATOM 654 N N . GLY A 1 82 ? -0.582 9.356 -8.526 1.00 84.38 82 GLY A N 1
ATOM 655 C CA . GLY A 1 82 ? -0.862 9.787 -9.896 1.00 84.38 82 GLY A CA 1
ATOM 656 C C . GLY A 1 82 ? 0.318 10.525 -10.535 1.00 84.38 82 GLY A C 1
ATOM 657 O O . GLY A 1 82 ? 0.694 10.225 -11.664 1.00 84.38 82 GLY A O 1
ATOM 658 N N . PHE A 1 83 ? 0.968 11.439 -9.804 1.00 86.50 83 PHE A N 1
ATOM 659 C CA . PHE A 1 83 ? 2.156 12.135 -10.311 1.00 86.50 83 PHE A CA 1
ATOM 660 C C . PHE A 1 83 ? 3.352 11.193 -10.503 1.00 86.50 83 PHE A C 1
ATOM 662 O O . PHE A 1 83 ? 4.073 11.301 -11.495 1.00 86.50 83 PHE A O 1
ATOM 669 N N . SER A 1 84 ? 3.552 10.250 -9.578 1.00 82.25 84 SER A N 1
ATOM 670 C CA . SER A 1 84 ? 4.594 9.227 -9.695 1.00 82.25 84 SER A CA 1
ATOM 671 C C . SER A 1 84 ? 4.380 8.335 -10.919 1.00 82.25 84 SER A C 1
ATOM 673 O O . SER A 1 84 ? 5.343 8.059 -11.629 1.00 82.25 84 SER A O 1
ATOM 675 N N . ALA A 1 85 ? 3.137 7.926 -11.194 1.00 82.00 85 ALA A N 1
ATOM 676 C CA . ALA A 1 85 ? 2.786 7.107 -12.353 1.00 82.00 85 ALA A CA 1
ATOM 677 C C . ALA A 1 85 ? 3.081 7.836 -13.671 1.00 82.00 85 ALA A C 1
ATOM 679 O O . ALA A 1 85 ? 3.773 7.298 -14.530 1.00 82.00 85 ALA A O 1
ATOM 680 N N . VAL A 1 86 ? 2.661 9.102 -13.788 1.00 83.44 86 VAL A N 1
ATOM 681 C CA . VAL A 1 86 ? 2.974 9.937 -14.961 1.00 83.44 86 VAL A CA 1
ATOM 682 C C . VAL A 1 86 ? 4.481 10.077 -15.157 1.00 83.44 86 VAL A C 1
ATOM 684 O O . VAL A 1 86 ? 4.974 9.976 -16.278 1.00 83.44 86 VAL A O 1
ATOM 687 N N . ARG A 1 87 ? 5.245 10.300 -14.079 1.00 82.31 87 ARG A N 1
ATOM 688 C CA . ARG A 1 87 ? 6.701 10.436 -14.196 1.00 82.31 87 ARG A CA 1
ATOM 689 C C . ARG A 1 87 ? 7.358 9.131 -14.639 1.00 82.31 87 ARG A C 1
ATOM 691 O O . ARG A 1 87 ? 8.243 9.170 -15.489 1.00 82.31 87 ARG A O 1
ATOM 698 N N . TYR A 1 88 ? 6.925 8.006 -14.084 1.00 74.81 88 TYR A N 1
ATOM 699 C CA . TYR A 1 88 ? 7.424 6.690 -14.463 1.00 74.81 88 TYR A CA 1
ATOM 700 C C . TYR A 1 88 ? 7.190 6.405 -15.955 1.00 74.81 88 TYR A C 1
ATOM 702 O O . TYR A 1 88 ? 8.124 6.021 -16.654 1.00 74.81 88 TYR A O 1
ATOM 710 N N . ASP A 1 89 ? 5.986 6.688 -16.454 1.00 79.25 89 ASP A N 1
ATOM 711 C CA . ASP A 1 89 ? 5.611 6.495 -17.859 1.00 79.25 89 ASP A CA 1
ATOM 712 C C . ASP A 1 89 ? 6.463 7.341 -18.824 1.00 79.25 89 ASP A C 1
ATOM 714 O O . ASP A 1 89 ? 6.987 6.838 -19.821 1.00 79.25 89 ASP A O 1
ATOM 718 N N . THR A 1 90 ? 6.718 8.610 -18.468 1.00 80.75 90 THR A N 1
ATOM 719 C CA . THR A 1 90 ? 7.607 9.476 -19.268 1.00 80.75 90 THR A CA 1
ATOM 720 C C . THR A 1 90 ? 9.034 8.939 -19.350 1.00 80.75 90 THR A C 1
ATOM 722 O O . THR A 1 90 ? 9.618 8.905 -20.425 1.00 80.75 90 THR A O 1
ATOM 725 N N . LEU A 1 91 ? 9.588 8.471 -18.227 1.00 73.88 91 LEU A N 1
ATOM 726 C CA . LEU A 1 91 ? 10.961 7.966 -18.173 1.00 73.88 91 LEU A CA 1
ATOM 727 C C . LEU A 1 91 ? 11.120 6.636 -18.919 1.00 73.88 91 LEU A C 1
ATOM 729 O O . LEU A 1 91 ? 12.165 6.393 -19.513 1.00 73.88 91 LEU A O 1
ATOM 733 N N . LYS A 1 92 ? 10.090 5.784 -18.899 1.00 72.75 92 LYS A N 1
ATOM 734 C CA . LYS A 1 92 ? 10.068 4.527 -19.655 1.00 72.75 92 LYS A CA 1
ATOM 735 C C . LYS A 1 92 ? 10.037 4.775 -21.168 1.00 72.75 92 LYS A C 1
ATOM 737 O O . LYS A 1 92 ? 10.705 4.070 -21.922 1.00 72.75 92 LYS A O 1
ATOM 742 N N . SER A 1 93 ? 9.278 5.780 -21.599 1.00 73.88 93 SER A N 1
ATOM 743 C CA . SER A 1 93 ? 9.182 6.155 -23.013 1.00 73.88 93 SER A CA 1
ATOM 744 C C . SER A 1 93 ? 10.507 6.714 -23.546 1.00 73.88 93 SER A C 1
ATOM 746 O O . SER A 1 93 ? 10.947 6.294 -24.614 1.00 73.88 93 SER A O 1
ATOM 748 N N . ASP A 1 94 ? 11.184 7.574 -22.774 1.00 67.94 94 ASP A N 1
ATOM 749 C CA . ASP A 1 94 ? 12.461 8.189 -23.172 1.00 67.94 94 ASP A CA 1
ATOM 750 C C . ASP A 1 94 ? 13.575 7.147 -23.423 1.00 67.94 94 ASP A C 1
ATOM 752 O O . ASP A 1 94 ? 14.321 7.266 -24.398 1.00 67.94 94 ASP A O 1
ATOM 756 N N . ASP A 1 95 ? 13.659 6.098 -22.592 1.00 61.66 95 ASP A N 1
ATOM 757 C CA . ASP A 1 95 ? 14.684 5.040 -22.694 1.00 61.66 95 ASP A CA 1
ATOM 758 C C . ASP A 1 95 ? 14.510 4.173 -23.958 1.00 61.66 95 ASP A C 1
ATOM 760 O O . ASP A 1 95 ? 15.480 3.705 -24.551 1.00 61.66 95 ASP A O 1
ATOM 764 N N . THR A 1 96 ? 13.268 4.028 -24.436 1.00 56.66 96 THR A N 1
ATOM 765 C CA . THR A 1 96 ? 12.955 3.262 -25.656 1.00 56.66 96 THR A CA 1
ATOM 766 C C . THR A 1 96 ? 13.393 4.020 -26.918 1.00 56.66 96 THR A C 1
ATOM 768 O O . THR A 1 96 ? 13.902 3.426 -27.867 1.00 56.66 96 THR A O 1
ATOM 771 N N . THR A 1 97 ? 13.270 5.350 -26.924 1.00 50.81 97 THR A N 1
ATOM 772 C CA . THR A 1 97 ? 13.737 6.206 -28.031 1.00 50.81 97 THR A CA 1
ATOM 773 C C . THR A 1 97 ? 15.261 6.314 -28.112 1.00 50.81 97 THR A C 1
ATOM 775 O O . THR A 1 97 ? 15.805 6.352 -29.214 1.00 50.81 97 THR A O 1
ATOM 778 N N . ALA A 1 98 ? 15.975 6.289 -26.981 1.00 46.44 98 ALA A N 1
ATOM 779 C CA . ALA A 1 98 ? 17.440 6.381 -26.962 1.00 46.44 98 ALA A CA 1
ATOM 780 C C . ALA A 1 98 ? 18.148 5.166 -27.601 1.00 46.44 98 ALA A C 1
ATOM 782 O O . ALA A 1 98 ? 19.284 5.288 -28.059 1.00 46.44 98 ALA A O 1
ATOM 783 N N . ALA A 1 99 ? 17.478 4.012 -27.684 1.00 44.66 99 ALA A N 1
ATOM 784 C CA . ALA A 1 99 ? 18.003 2.813 -28.338 1.00 44.66 99 ALA A CA 1
ATOM 785 C C . ALA A 1 99 ? 17.902 2.839 -29.879 1.00 44.66 99 ALA A C 1
ATOM 787 O O . ALA A 1 99 ? 18.465 1.965 -30.532 1.00 44.66 99 ALA A O 1
ATOM 788 N N . THR A 1 100 ? 17.218 3.825 -30.476 1.00 39.50 100 THR A N 1
ATOM 789 C CA . THR A 1 100 ? 16.930 3.829 -31.927 1.00 39.50 100 THR A CA 1
ATOM 790 C C . THR A 1 100 ? 17.881 4.718 -32.749 1.00 39.50 100 THR A C 1
ATOM 792 O O . THR A 1 100 ? 17.963 4.560 -33.962 1.00 39.50 100 THR A O 1
ATOM 795 N N . ASP A 1 101 ? 18.676 5.590 -32.114 1.00 32.12 101 ASP A N 1
ATOM 796 C CA . ASP A 1 101 ? 19.486 6.605 -32.819 1.00 32.12 101 ASP A CA 1
ATOM 797 C C . ASP A 1 101 ? 20.990 6.285 -32.948 1.00 32.12 101 ASP A C 1
ATOM 799 O O . ASP A 1 101 ? 21.781 7.137 -33.354 1.00 32.12 101 ASP A O 1
ATOM 803 N N . THR A 1 102 ? 21.420 5.048 -32.670 1.00 32.94 102 THR A N 1
ATOM 804 C CA . THR A 1 102 ? 22.777 4.593 -33.036 1.00 32.94 102 THR A CA 1
ATOM 805 C C . THR A 1 102 ? 22.698 3.505 -34.097 1.00 32.94 102 THR A C 1
ATOM 807 O O . THR A 1 102 ? 22.704 2.312 -33.814 1.00 32.94 102 THR A O 1
ATOM 810 N N . SER A 1 103 ? 22.630 3.935 -35.353 1.00 32.56 103 SER A N 1
ATOM 811 C CA . SER A 1 103 ? 22.776 3.081 -36.525 1.00 32.56 103 SER A CA 1
ATOM 812 C C . SER A 1 103 ? 24.188 2.485 -36.593 1.00 32.56 103 SER A C 1
ATOM 814 O O . SER A 1 103 ? 25.126 3.143 -37.050 1.00 32.56 103 SER A O 1
ATOM 816 N N . THR A 1 104 ? 24.331 1.220 -36.204 1.00 28.78 104 THR A N 1
ATOM 817 C CA . THR A 1 104 ? 25.354 0.320 -36.753 1.00 28.78 104 THR A CA 1
ATOM 818 C C . THR A 1 104 ? 24.651 -0.797 -37.523 1.00 28.78 104 THR A C 1
ATOM 820 O O . THR A 1 104 ? 23.830 -1.494 -36.928 1.00 28.78 104 THR A O 1
ATOM 823 N N . PRO A 1 105 ? 24.923 -0.978 -38.827 1.00 34.31 105 PRO A N 1
ATOM 824 C CA . PRO A 1 105 ? 24.252 -1.987 -39.632 1.00 34.31 105 PRO A CA 1
ATOM 825 C C . PRO A 1 105 ? 24.984 -3.325 -39.501 1.00 34.31 105 PRO A C 1
ATOM 827 O O . PRO A 1 105 ? 25.928 -3.560 -40.248 1.00 34.31 105 PRO A O 1
ATOM 830 N N . ILE A 1 106 ? 24.573 -4.187 -38.565 1.00 28.61 106 ILE A N 1
ATOM 831 C CA . ILE A 1 106 ? 24.900 -5.622 -38.585 1.00 28.61 106 ILE A CA 1
ATOM 832 C C . ILE A 1 106 ? 23.698 -6.424 -38.058 1.00 28.61 106 ILE A C 1
ATOM 834 O O . ILE A 1 106 ? 23.396 -6.386 -36.872 1.00 28.61 106 ILE A O 1
ATOM 838 N N . ASP A 1 107 ? 23.085 -7.117 -39.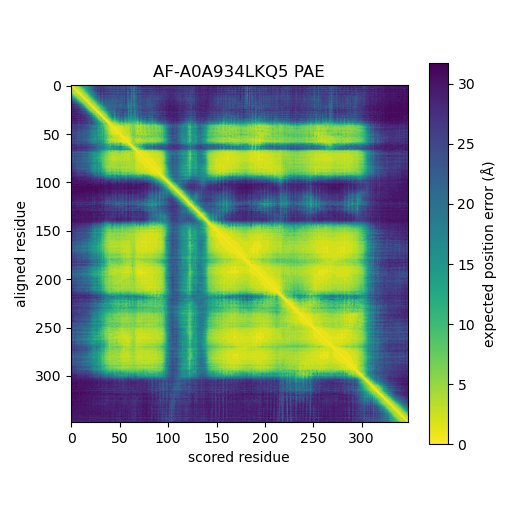015 1.00 25.33 107 ASP A N 1
ATOM 839 C CA . ASP A 1 107 ? 22.423 -8.427 -38.998 1.00 25.33 107 ASP A CA 1
ATOM 840 C C . ASP A 1 107 ? 21.195 -8.751 -38.130 1.00 25.33 107 ASP A C 1
ATOM 842 O O . ASP A 1 107 ? 21.088 -8.462 -36.942 1.00 25.33 107 ASP A O 1
ATOM 846 N N . GLU A 1 108 ? 20.271 -9.421 -38.818 1.00 28.48 108 GLU A N 1
ATOM 847 C CA . GLU A 1 108 ? 18.961 -9.903 -38.401 1.00 28.48 108 GLU A CA 1
ATOM 848 C C . GLU A 1 108 ? 19.043 -11.016 -37.347 1.00 28.48 108 GLU A C 1
ATOM 850 O O . GLU A 1 108 ? 19.832 -11.953 -37.458 1.00 28.48 108 GLU A O 1
ATOM 855 N N . GLY A 1 109 ? 18.121 -10.985 -36.382 1.00 25.53 109 GLY A N 1
ATOM 856 C CA . GLY A 1 109 ? 17.769 -12.163 -35.592 1.00 25.53 109 GLY A CA 1
ATOM 857 C C . GLY A 1 109 ? 17.414 -11.833 -34.152 1.00 25.53 109 GLY A C 1
ATOM 858 O O . GLY A 1 109 ? 18.281 -11.493 -33.361 1.00 25.53 109 GLY A O 1
ATOM 859 N N . ILE A 1 110 ? 16.142 -12.048 -33.808 1.00 23.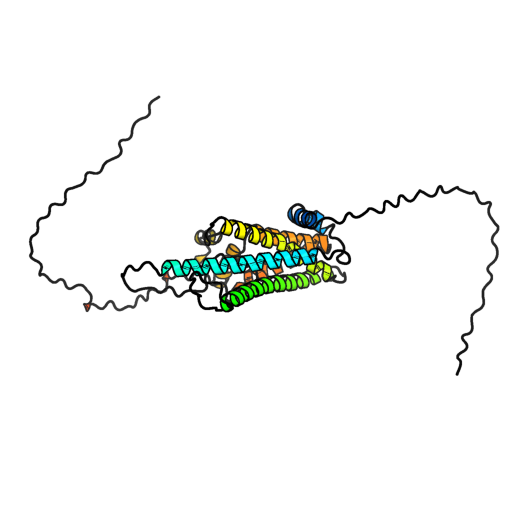95 110 ILE A N 1
ATOM 860 C CA . ILE A 1 110 ? 15.524 -11.857 -32.486 1.00 23.95 110 ILE A CA 1
ATOM 861 C C . ILE A 1 110 ? 15.079 -10.406 -32.243 1.00 23.95 110 ILE A C 1
ATOM 863 O O . ILE A 1 110 ? 15.588 -9.670 -31.402 1.00 23.95 110 ILE A O 1
ATOM 867 N N . SER A 1 111 ? 14.008 -10.024 -32.943 1.00 25.50 111 SER A N 1
ATOM 868 C CA . SER A 1 111 ? 13.013 -9.150 -32.327 1.00 25.50 111 SER A CA 1
ATOM 869 C C . SER A 1 111 ? 12.459 -9.883 -31.106 1.00 25.50 111 SER A C 1
ATOM 871 O O . SER A 1 111 ? 11.576 -10.731 -31.236 1.00 25.50 111 SER A O 1
ATOM 873 N N . VAL A 1 112 ? 13.014 -9.586 -29.930 1.00 27.50 112 VAL A N 1
ATOM 874 C CA . VAL A 1 112 ? 12.333 -9.839 -28.662 1.00 27.50 112 VAL A CA 1
ATOM 875 C C . VAL A 1 112 ? 11.084 -8.972 -28.720 1.00 27.50 112 VAL A C 1
ATOM 877 O O . VAL A 1 112 ? 11.141 -7.754 -28.546 1.00 27.50 112 VAL A O 1
ATOM 880 N N . ASP A 1 113 ? 9.977 -9.605 -29.102 1.00 27.22 113 ASP A N 1
ATOM 881 C CA . ASP A 1 113 ? 8.634 -9.073 -28.942 1.00 27.22 113 ASP A CA 1
ATOM 882 C C . ASP A 1 113 ? 8.563 -8.434 -27.556 1.00 27.22 113 ASP A C 1
ATOM 884 O O . ASP A 1 113 ? 9.028 -9.029 -26.581 1.00 27.22 113 ASP A O 1
ATOM 888 N N . GLY A 1 114 ? 8.075 -7.195 -27.494 1.00 27.77 114 GLY A N 1
ATOM 889 C CA . GLY A 1 114 ? 8.029 -6.345 -26.305 1.00 27.77 114 GLY A CA 1
ATOM 890 C C . GLY A 1 114 ? 7.039 -6.874 -25.272 1.00 27.77 114 GLY A C 1
ATOM 891 O O . GLY A 1 114 ? 6.101 -6.182 -24.871 1.00 27.77 114 GLY A O 1
ATOM 892 N N . GLY A 1 115 ? 7.231 -8.125 -24.861 1.00 27.06 115 GLY A N 1
ATOM 893 C CA . GLY A 1 115 ? 6.471 -8.828 -23.863 1.00 27.06 115 GLY A CA 1
ATOM 894 C C . GLY A 1 115 ? 6.530 -8.025 -22.584 1.00 27.06 115 GLY A C 1
ATOM 895 O O . GLY A 1 115 ? 7.586 -7.909 -21.974 1.00 27.06 115 GLY A O 1
ATOM 896 N N . LYS A 1 116 ? 5.396 -7.390 -22.266 1.00 37.94 116 LYS A N 1
ATOM 897 C CA . LYS A 1 116 ? 4.614 -7.432 -21.011 1.00 37.94 116 LYS A CA 1
ATOM 898 C C . LYS A 1 116 ? 5.305 -7.909 -19.713 1.00 37.94 116 LYS A C 1
ATOM 900 O O . LYS A 1 116 ? 4.649 -8.416 -18.812 1.00 37.94 116 LYS A O 1
ATOM 905 N N . GLY A 1 117 ? 6.604 -7.699 -19.563 1.00 29.86 117 GLY A N 1
ATOM 906 C CA . GLY A 1 117 ? 7.430 -8.262 -18.509 1.00 29.86 117 GLY A CA 1
ATOM 907 C C . GLY A 1 117 ? 8.210 -7.181 -17.776 1.00 29.86 117 GLY A C 1
ATOM 908 O O . GLY A 1 117 ? 9.091 -6.533 -18.328 1.00 29.86 117 GLY A O 1
ATOM 909 N N . GLY A 1 118 ? 7.894 -7.011 -16.495 1.00 32.84 118 GLY A N 1
ATOM 910 C CA . GLY A 1 118 ? 8.929 -6.764 -15.488 1.00 32.84 118 GLY A CA 1
ATOM 911 C C . GLY A 1 118 ? 9.573 -5.378 -15.419 1.00 32.84 118 GLY A C 1
ATOM 912 O O . GLY A 1 118 ? 10.630 -5.247 -14.808 1.00 32.84 118 GLY A O 1
ATOM 913 N N . GLY A 1 119 ? 8.960 -4.325 -15.961 1.00 27.95 119 GLY A N 1
ATOM 914 C CA . GLY A 1 119 ? 9.377 -2.961 -15.628 1.00 27.95 119 GLY A CA 1
ATOM 915 C C . GLY A 1 119 ? 9.059 -2.669 -14.161 1.00 27.95 119 GLY A C 1
ATOM 916 O O . GLY A 1 119 ? 7.887 -2.591 -13.809 1.00 27.95 119 GLY A O 1
ATOM 917 N N . GLY A 1 120 ? 10.086 -2.516 -13.315 1.00 32.22 120 GLY A N 1
ATOM 918 C CA . GLY A 1 120 ? 10.010 -2.246 -11.869 1.00 32.22 120 GLY A CA 1
ATOM 919 C C . GLY A 1 120 ? 9.386 -0.897 -11.474 1.00 32.22 120 GLY A C 1
ATOM 920 O O . GLY A 1 120 ? 9.952 -0.153 -10.673 1.00 32.22 120 GLY A O 1
ATOM 921 N N . GLY A 1 121 ? 8.240 -0.555 -12.058 1.00 34.78 121 GLY A N 1
ATOM 922 C CA . GLY A 1 121 ? 7.316 0.442 -11.544 1.00 34.78 121 GLY A CA 1
ATOM 923 C C . GLY A 1 121 ? 6.617 -0.126 -10.319 1.00 34.78 121 GLY A C 1
ATOM 924 O O . GLY A 1 121 ? 6.413 -1.336 -10.215 1.00 34.78 121 GLY A O 1
ATOM 925 N N . ILE A 1 122 ? 6.297 0.732 -9.351 1.00 39.28 122 ILE A N 1
ATOM 926 C CA . ILE A 1 122 ? 5.511 0.297 -8.200 1.00 39.28 122 ILE A CA 1
ATOM 927 C C . ILE A 1 122 ? 4.128 -0.094 -8.711 1.00 39.28 122 ILE A C 1
ATOM 929 O O . ILE A 1 122 ? 3.265 0.753 -8.915 1.00 39.28 122 ILE A O 1
ATOM 933 N N . ASP A 1 123 ? 3.930 -1.388 -8.891 1.00 48.47 123 ASP A N 1
ATOM 934 C CA . ASP A 1 123 ? 2.622 -1.992 -9.017 1.00 48.47 123 ASP A CA 1
ATOM 935 C C . ASP A 1 123 ? 2.006 -1.977 -7.607 1.00 48.47 123 ASP A C 1
ATOM 937 O O . ASP A 1 123 ? 2.376 -2.762 -6.726 1.00 48.47 123 ASP A O 1
ATOM 941 N N . PHE A 1 124 ? 1.165 -0.969 -7.340 1.00 44.47 124 PHE A N 1
ATOM 942 C CA . PHE A 1 124 ? 0.634 -0.657 -6.004 1.00 44.47 124 PHE A CA 1
ATOM 943 C C . PHE A 1 124 ? -0.312 -1.721 -5.452 1.00 44.47 124 PHE A C 1
ATOM 945 O O . PHE A 1 124 ? -0.776 -1.597 -4.313 1.00 44.47 124 PHE A O 1
ATOM 952 N N . GLY A 1 125 ? -0.549 -2.798 -6.192 1.00 37.81 125 GLY A N 1
ATOM 953 C CA . GLY A 1 125 ? -1.354 -3.898 -5.713 1.00 37.81 125 GLY A CA 1
ATOM 954 C C . GLY A 1 125 ? -2.564 -4.212 -6.574 1.00 37.81 125 GLY A C 1
ATOM 955 O O . GLY A 1 125 ? -3.191 -5.252 -6.373 1.00 37.81 125 GLY A O 1
ATOM 956 N N . GLY A 1 126 ? -2.919 -3.332 -7.491 1.00 31.30 126 GLY A N 1
ATOM 957 C CA . GLY A 1 126 ? -4.100 -3.444 -8.310 1.00 31.30 126 GLY A CA 1
ATOM 958 C C . GLY A 1 126 ? -3.791 -3.795 -9.753 1.00 31.30 126 GLY A C 1
ATOM 959 O O . GLY A 1 126 ? -2.723 -4.257 -10.136 1.00 31.30 126 GLY A O 1
ATOM 960 N N . ILE A 1 127 ? -4.865 -3.712 -10.507 1.00 33.28 127 ILE A N 1
ATOM 961 C CA . ILE A 1 127 ? -4.997 -4.121 -11.891 1.00 33.28 127 ILE A CA 1
ATOM 962 C C . ILE A 1 127 ? -4.132 -3.179 -12.738 1.00 33.28 127 ILE A C 1
ATOM 964 O O . ILE A 1 127 ? -4.364 -1.976 -12.652 1.00 33.28 127 ILE A O 1
ATOM 968 N N . PRO A 1 128 ? -3.165 -3.670 -13.534 1.00 38.75 128 PRO A N 1
ATOM 969 C CA . PRO A 1 128 ? -2.378 -2.836 -14.404 1.00 38.75 128 PRO A CA 1
ATOM 970 C C . PRO A 1 128 ? -3.278 -2.204 -15.449 1.00 38.75 128 PRO A C 1
ATOM 972 O O . PRO A 1 128 ? -4.163 -2.826 -16.047 1.00 38.75 128 PRO A O 1
ATOM 975 N N . SER A 1 129 ? -2.975 -0.938 -15.647 1.00 35.19 129 SER A N 1
ATOM 976 C CA . SER A 1 129 ? -3.451 -0.083 -16.701 1.00 35.19 129 SER A CA 1
ATOM 977 C C . SER A 1 129 ? -2.945 -0.548 -18.060 1.00 35.19 129 SER A C 1
ATOM 979 O O . SER A 1 129 ? -1.871 -0.138 -18.502 1.00 35.19 129 SER A O 1
ATOM 981 N N . ASP A 1 130 ? -3.699 -1.419 -18.729 1.00 35.50 130 ASP A N 1
ATOM 982 C CA . ASP A 1 130 ? -3.525 -1.693 -20.158 1.00 35.50 130 ASP A CA 1
ATOM 983 C C . ASP A 1 130 ? -4.329 -0.639 -20.942 1.00 35.50 130 ASP A C 1
ATOM 985 O O . ASP A 1 130 ? -5.363 -0.914 -21.551 1.00 35.50 130 ASP A O 1
ATOM 989 N N . ALA A 1 131 ? -3.873 0.613 -20.877 1.00 27.98 131 ALA A N 1
ATOM 990 C CA . ALA A 1 131 ? -4.310 1.675 -21.771 1.00 27.98 131 ALA A CA 1
ATOM 991 C C . ALA A 1 131 ? -3.211 1.884 -22.816 1.00 27.98 131 ALA A C 1
ATOM 993 O O . ALA A 1 131 ? -2.315 2.710 -22.661 1.00 27.98 131 ALA A O 1
ATOM 994 N N . GLY A 1 132 ? -3.273 1.080 -23.880 1.00 28.64 132 GLY A N 1
ATOM 995 C CA . GLY A 1 132 ? -2.423 1.223 -25.056 1.00 28.64 132 GLY A CA 1
ATOM 996 C C . GLY A 1 132 ? -2.535 2.628 -25.650 1.00 28.64 132 GLY A C 1
ATOM 997 O O . GLY A 1 132 ? -3.523 2.963 -26.303 1.00 28.64 132 GLY A O 1
ATOM 998 N N . GLY A 1 133 ? -1.504 3.436 -25.426 1.00 29.31 133 GLY A N 1
ATOM 999 C CA . GLY A 1 133 ? -1.238 4.684 -26.128 1.00 29.31 133 GLY A CA 1
ATOM 1000 C C . GLY A 1 133 ? 0.093 4.560 -26.860 1.00 29.31 133 GLY A C 1
ATOM 1001 O O . GLY A 1 133 ? 1.089 4.153 -26.270 1.00 29.31 133 GLY A O 1
ATOM 1002 N N . ALA A 1 134 ? 0.090 4.858 -28.157 1.00 29.83 134 ALA A N 1
ATOM 1003 C CA . ALA A 1 134 ? 1.277 4.840 -29.006 1.00 29.83 134 ALA A CA 1
ATOM 1004 C C . ALA A 1 134 ? 2.371 5.801 -28.484 1.00 29.83 134 ALA A C 1
ATOM 1006 O O . ALA A 1 134 ? 2.036 6.833 -27.897 1.00 29.83 134 ALA A O 1
ATOM 1007 N N . PRO A 1 135 ? 3.664 5.507 -28.721 1.00 36.16 135 PRO A N 1
ATOM 1008 C CA . PRO A 1 135 ? 4.759 6.361 -28.272 1.00 36.16 135 PRO A CA 1
ATOM 1009 C C . PRO A 1 135 ? 4.703 7.726 -28.973 1.00 36.16 135 PRO A C 1
ATOM 1011 O O . PRO A 1 135 ? 4.754 7.810 -30.200 1.00 36.16 135 PRO A O 1
ATOM 1014 N N . THR A 1 136 ? 4.604 8.809 -28.200 1.00 40.69 136 THR A N 1
ATOM 1015 C CA . THR A 1 136 ? 4.723 10.182 -28.711 1.00 40.69 136 THR A CA 1
ATOM 1016 C C . THR A 1 136 ? 6.179 10.626 -28.662 1.00 40.69 136 THR A C 1
ATOM 1018 O O . THR A 1 136 ? 6.752 10.783 -27.586 1.00 40.69 136 THR A O 1
ATOM 1021 N N . THR A 1 137 ? 6.759 10.852 -29.838 1.00 37.91 137 THR A N 1
ATOM 1022 C CA . THR A 1 137 ? 8.089 11.434 -30.050 1.00 37.91 137 THR A CA 1
ATOM 1023 C C . THR A 1 137 ? 8.210 12.813 -29.399 1.00 37.91 137 THR A C 1
ATOM 1025 O O . THR A 1 137 ? 7.478 13.740 -29.748 1.00 37.91 137 THR A O 1
ATOM 1028 N N . THR A 1 138 ? 9.162 12.966 -28.481 1.00 42.47 138 THR A N 1
ATOM 1029 C CA . THR A 1 138 ? 9.506 14.217 -27.800 1.00 42.47 138 THR A CA 1
ATOM 1030 C C . THR A 1 138 ? 10.366 15.103 -28.703 1.00 42.47 138 THR A C 1
ATOM 1032 O O . THR A 1 138 ? 11.579 14.953 -28.802 1.00 42.47 138 THR A O 1
ATOM 1035 N N . THR A 1 139 ? 9.740 16.077 -29.363 1.00 37.50 139 THR A N 1
ATOM 1036 C CA . THR A 1 139 ? 10.436 17.275 -29.862 1.00 37.50 139 THR A CA 1
ATOM 1037 C C . THR A 1 139 ? 9.975 18.467 -29.033 1.00 37.50 139 THR A C 1
ATOM 1039 O O . THR A 1 139 ? 8.789 18.575 -28.740 1.00 37.50 139 THR A O 1
ATOM 1042 N N . ASP A 1 140 ? 10.913 19.335 -28.652 1.00 44.31 140 ASP A N 1
ATOM 1043 C CA . ASP A 1 140 ? 10.822 20.445 -27.687 1.00 44.31 140 ASP A CA 1
ATOM 1044 C C . ASP A 1 140 ? 9.798 21.539 -28.082 1.00 44.31 140 ASP A C 1
ATOM 1046 O O . ASP A 1 140 ? 10.120 22.682 -28.404 1.00 44.31 140 ASP A O 1
ATOM 1050 N N . THR A 1 141 ? 8.523 21.156 -28.121 1.00 47.00 141 THR A N 1
ATOM 1051 C CA . THR A 1 141 ? 7.370 21.978 -28.479 1.00 47.00 141 THR A CA 1
ATOM 1052 C C . THR A 1 141 ? 6.377 21.911 -27.328 1.00 47.00 141 THR A C 1
ATOM 1054 O O . THR A 1 141 ? 6.159 20.865 -26.727 1.00 47.00 141 THR A O 1
ATOM 1057 N N . LYS A 1 142 ? 5.783 23.060 -26.999 1.00 54.06 142 LYS A N 1
ATOM 1058 C CA . LYS A 1 142 ? 4.703 23.224 -26.017 1.00 54.06 142 LYS A CA 1
ATOM 1059 C C . LYS A 1 142 ? 3.758 22.010 -26.022 1.00 54.06 142 LYS A C 1
ATOM 1061 O O . LYS A 1 142 ? 3.151 21.754 -27.057 1.00 54.06 142 LYS A O 1
ATOM 1066 N N . ALA A 1 143 ? 3.643 21.326 -24.876 1.00 66.00 143 ALA A N 1
ATOM 1067 C CA . ALA A 1 143 ? 2.885 20.080 -24.733 1.00 66.00 143 ALA A CA 1
ATOM 1068 C C . ALA A 1 143 ? 1.549 20.140 -25.480 1.00 66.00 143 ALA A C 1
ATOM 1070 O O . ALA A 1 143 ? 0.736 21.048 -25.244 1.00 66.00 143 ALA A O 1
ATOM 1071 N N . THR A 1 144 ? 1.346 19.201 -26.401 1.00 74.81 144 THR A N 1
ATOM 1072 C CA . THR A 1 144 ? 0.114 19.144 -27.184 1.00 74.81 144 THR A CA 1
ATOM 1073 C C . THR A 1 144 ? -1.076 18.804 -26.271 1.00 74.81 144 THR A C 1
ATOM 1075 O O . THR A 1 144 ? -0.911 18.164 -25.227 1.00 74.81 144 THR A O 1
ATOM 1078 N N . PRO A 1 145 ? -2.309 19.221 -26.612 1.00 76.38 145 PRO A N 1
ATOM 1079 C CA . PRO A 1 145 ? -3.498 18.846 -25.841 1.00 76.38 145 PRO A CA 1
ATOM 1080 C C . PRO A 1 145 ? -3.672 17.324 -25.678 1.00 76.38 145 PRO A C 1
ATOM 1082 O O . PRO A 1 145 ? -4.217 16.867 -24.671 1.00 76.38 145 PRO A O 1
ATOM 1085 N N . GLU A 1 146 ? -3.186 16.547 -26.647 1.00 75.94 146 GLU A N 1
ATOM 1086 C CA . GLU A 1 146 ? -3.212 15.081 -26.649 1.00 75.94 146 GLU A CA 1
ATOM 1087 C C . GLU A 1 146 ? -2.270 14.499 -25.585 1.00 75.94 146 GLU A C 1
ATOM 1089 O O . GLU A 1 146 ? -2.710 13.697 -24.762 1.00 75.94 146 GLU A O 1
ATOM 1094 N N . GLU A 1 147 ? -1.028 14.987 -25.485 1.00 76.50 147 GLU A N 1
ATOM 1095 C CA . GLU A 1 147 ? -0.087 14.595 -24.421 1.00 76.50 147 GLU A CA 1
ATOM 1096 C C . GLU A 1 147 ? -0.609 14.930 -23.020 1.00 76.50 147 GLU A C 1
ATOM 1098 O O . GLU A 1 147 ? -0.433 14.162 -22.072 1.00 76.50 147 GLU A O 1
ATOM 1103 N N . VAL A 1 148 ? -1.249 16.094 -22.862 1.00 81.19 148 VAL A N 1
ATOM 1104 C CA . VAL A 1 148 ? -1.850 16.487 -21.581 1.00 81.19 148 VAL A CA 1
ATOM 1105 C C . VAL A 1 148 ? -2.960 15.507 -21.208 1.00 81.19 148 VAL A C 1
ATOM 1107 O O . VAL A 1 148 ? -3.018 15.053 -20.066 1.00 81.19 148 VAL A O 1
ATOM 1110 N N . THR A 1 149 ? -3.811 15.150 -22.170 1.00 84.69 149 THR A N 1
ATOM 1111 C CA . THR A 1 149 ? -4.910 14.198 -21.967 1.00 84.69 149 THR A CA 1
ATOM 1112 C C . THR A 1 149 ? -4.388 12.812 -21.594 1.00 84.69 149 THR A C 1
ATOM 1114 O O . THR A 1 149 ? -4.891 12.223 -20.638 1.00 84.69 149 THR A O 1
ATOM 1117 N N . ALA A 1 150 ? -3.341 12.327 -22.267 1.00 79.75 150 ALA A N 1
ATOM 1118 C CA . ALA A 1 150 ? -2.703 11.051 -21.949 1.00 79.75 150 ALA A CA 1
ATOM 1119 C C . ALA A 1 150 ? -2.171 11.028 -20.506 1.00 79.75 150 ALA A C 1
ATOM 1121 O O . ALA A 1 150 ? -2.533 10.150 -19.728 1.00 79.75 150 ALA A O 1
ATOM 1122 N N . LYS A 1 151 ? -1.427 12.065 -20.094 1.00 82.31 151 LYS A N 1
ATOM 1123 C CA . LYS A 1 151 ? -0.906 12.187 -18.718 1.00 82.31 151 LYS A CA 1
ATOM 1124 C C . LYS A 1 151 ? -2.018 12.202 -17.668 1.00 82.31 151 LYS A C 1
ATOM 1126 O O . LYS A 1 151 ? -1.877 11.590 -16.610 1.00 82.31 151 LYS A O 1
ATOM 1131 N N . TRP A 1 152 ? -3.131 12.888 -17.940 1.00 86.19 152 TRP A N 1
ATOM 1132 C CA . TRP A 1 152 ? -4.290 12.869 -17.043 1.00 86.19 152 TRP A CA 1
ATOM 1133 C C . TRP A 1 152 ? -4.949 11.494 -16.971 1.00 86.19 152 TRP A C 1
ATOM 1135 O O . TRP A 1 152 ? -5.338 11.096 -15.875 1.00 86.19 152 TRP A O 1
ATOM 1145 N N . SER A 1 153 ? -5.051 10.771 -18.090 1.00 84.12 153 SER A N 1
ATOM 1146 C CA . SER A 1 153 ? -5.589 9.407 -18.114 1.00 84.12 153 SER A CA 1
ATOM 1147 C C . SER A 1 153 ? -4.751 8.477 -17.242 1.00 84.12 153 SER A C 1
ATOM 1149 O O . SER A 1 153 ? -5.292 7.879 -16.318 1.00 84.12 153 SER A O 1
ATOM 1151 N N . THR A 1 154 ? -3.429 8.460 -17.434 1.00 80.75 154 THR A N 1
ATOM 1152 C CA . THR A 1 154 ? -2.499 7.650 -16.631 1.00 80.75 154 THR A CA 1
ATOM 1153 C C . THR A 1 154 ? -2.596 7.985 -15.140 1.00 80.75 154 THR A C 1
ATOM 1155 O O . THR A 1 154 ? -2.658 7.097 -14.289 1.00 80.75 154 THR A O 1
ATOM 1158 N N . ALA A 1 155 ? -2.668 9.276 -14.792 1.00 82.12 155 ALA A N 1
ATOM 1159 C CA . ALA A 1 155 ? -2.816 9.700 -13.401 1.00 82.12 155 ALA A CA 1
ATOM 1160 C C . ALA A 1 155 ? -4.160 9.271 -12.787 1.00 82.12 155 ALA A C 1
ATOM 1162 O O . ALA A 1 155 ? -4.204 8.853 -11.628 1.00 82.12 155 ALA A O 1
ATOM 1163 N N . LEU A 1 156 ? -5.258 9.402 -13.540 1.00 86.12 156 LEU A N 1
ATOM 1164 C CA . LEU A 1 156 ? -6.604 9.024 -13.100 1.00 86.12 156 LEU A CA 1
ATOM 1165 C C . LEU A 1 156 ? -6.748 7.516 -12.947 1.00 86.12 156 LEU A C 1
ATOM 1167 O O . LEU A 1 156 ? -7.411 7.066 -12.017 1.00 86.12 156 LEU A O 1
ATOM 1171 N N . GLU A 1 157 ? -6.121 6.754 -13.830 1.00 85.31 157 GLU A N 1
ATOM 1172 C CA . GLU A 1 157 ? -6.118 5.302 -13.797 1.00 85.31 157 GLU A CA 1
ATOM 1173 C C . GLU A 1 157 ? -5.387 4.781 -12.557 1.00 85.31 157 GLU A C 1
ATOM 1175 O O . GLU A 1 157 ? -5.986 4.070 -11.747 1.00 85.31 157 GLU A O 1
ATOM 1180 N N . ALA A 1 158 ? -4.168 5.271 -12.310 1.00 82.00 158 ALA A N 1
ATOM 1181 C CA . ALA A 1 158 ? -3.414 4.953 -11.099 1.00 82.00 158 ALA A CA 1
ATOM 1182 C C . ALA A 1 158 ? -4.163 5.378 -9.818 1.00 82.00 158 ALA A C 1
ATOM 1184 O O . ALA A 1 158 ? -4.207 4.653 -8.823 1.00 82.00 158 ALA A O 1
ATOM 1185 N N . ALA A 1 159 ? -4.805 6.551 -9.820 1.00 84.75 159 ALA A N 1
ATOM 1186 C CA . ALA A 1 159 ? -5.624 6.990 -8.691 1.00 84.75 159 ALA A CA 1
ATOM 1187 C C . ALA A 1 159 ? -6.872 6.106 -8.499 1.00 84.75 159 ALA A C 1
ATOM 1189 O O . ALA A 1 159 ? -7.253 5.810 -7.363 1.00 84.75 159 ALA A O 1
ATOM 1190 N N . GLY A 1 160 ? -7.507 5.677 -9.591 1.00 87.75 160 GLY A N 1
ATOM 1191 C CA . GLY A 1 160 ? -8.665 4.786 -9.587 1.00 87.75 160 GLY A CA 1
ATOM 1192 C C . GLY A 1 160 ? -8.343 3.428 -8.970 1.00 87.75 160 GLY A C 1
ATOM 1193 O O . GLY A 1 160 ? -9.118 2.928 -8.153 1.00 87.75 160 GLY A O 1
ATOM 1194 N N . GLU A 1 161 ? -7.167 2.886 -9.275 1.00 84.44 161 GLU A N 1
ATOM 1195 C CA . GLU A 1 161 ? -6.643 1.650 -8.694 1.00 84.44 161 GLU A CA 1
ATOM 1196 C C . GLU A 1 161 ? -6.501 1.750 -7.165 1.00 84.44 161 GLU A C 1
ATOM 1198 O O . GLU A 1 161 ? -7.019 0.908 -6.425 1.00 84.44 161 GLU A O 1
ATOM 1203 N N . VAL A 1 162 ? -5.896 2.836 -6.670 1.00 89.19 162 VAL A N 1
ATOM 1204 C CA . VAL A 1 162 ? -5.749 3.093 -5.227 1.00 89.19 162 VAL A CA 1
ATOM 1205 C C . VAL A 1 162 ? -7.113 3.213 -4.540 1.00 89.19 162 VAL A C 1
ATOM 1207 O O . VAL A 1 162 ? -7.321 2.679 -3.445 1.00 89.19 162 VAL A O 1
ATOM 1210 N N . VAL A 1 163 ? -8.077 3.888 -5.174 1.00 94.38 163 VAL A N 1
ATOM 1211 C CA . VAL A 1 163 ? -9.444 3.993 -4.642 1.00 94.38 163 VAL A CA 1
ATOM 1212 C C . VAL A 1 163 ? -10.122 2.625 -4.606 1.00 94.38 163 VAL A C 1
ATOM 1214 O O . VAL A 1 163 ? -10.751 2.294 -3.598 1.00 94.38 163 VAL A O 1
ATOM 1217 N N . LEU A 1 164 ? -9.984 1.810 -5.655 1.00 90.81 164 LEU A N 1
ATOM 1218 C CA . LEU A 1 164 ? -10.535 0.455 -5.698 1.00 90.81 164 LEU A CA 1
ATOM 1219 C C . LEU A 1 164 ? -9.952 -0.411 -4.575 1.00 90.81 164 LEU A C 1
ATOM 1221 O O . LEU A 1 164 ? -10.698 -1.072 -3.851 1.00 90.81 164 LEU A O 1
ATOM 1225 N N . GLN A 1 165 ? -8.641 -0.337 -4.358 1.00 91.81 165 GLN A N 1
ATOM 1226 C CA . GLN A 1 165 ? -7.965 -0.969 -3.229 1.00 91.81 165 GLN A CA 1
ATOM 1227 C C . GLN A 1 165 ? -8.567 -0.526 -1.889 1.00 91.81 165 GLN A C 1
ATOM 1229 O O . GLN A 1 165 ? -8.868 -1.365 -1.035 1.00 91.81 165 GLN A O 1
ATOM 1234 N N . TRP A 1 166 ? -8.802 0.774 -1.690 1.00 96.00 166 TRP A N 1
ATOM 1235 C CA . TRP A 1 166 ? -9.439 1.263 -0.466 1.00 96.00 166 TRP A CA 1
ATOM 1236 C C . TRP A 1 166 ? -10.855 0.723 -0.283 1.00 96.00 166 TRP A C 1
ATOM 1238 O O . TRP A 1 166 ? -11.220 0.387 0.844 1.00 96.00 166 TRP A O 1
ATOM 1248 N N . ILE A 1 167 ? -11.633 0.597 -1.363 1.00 96.56 167 ILE A N 1
ATOM 1249 C CA . ILE A 1 167 ? -12.974 -0.003 -1.332 1.00 96.56 167 ILE A CA 1
ATOM 1250 C C . ILE A 1 167 ? -12.885 -1.458 -0.869 1.00 96.56 167 ILE A C 1
ATOM 1252 O O . ILE A 1 167 ? -13.580 -1.837 0.077 1.00 96.56 167 ILE A O 1
ATOM 1256 N N . VAL A 1 168 ? -12.012 -2.261 -1.483 1.00 95.38 168 VAL A N 1
ATOM 1257 C CA . VAL A 1 168 ? -11.852 -3.682 -1.138 1.00 95.38 168 VAL A CA 1
ATOM 1258 C C . VAL A 1 168 ? -11.417 -3.839 0.319 1.00 95.38 168 VAL A C 1
ATOM 1260 O O . VAL A 1 168 ? -12.041 -4.591 1.068 1.00 95.38 168 VAL A O 1
ATOM 1263 N N . ILE A 1 169 ? -10.419 -3.074 0.772 1.00 95.81 169 ILE A N 1
ATOM 1264 C CA . ILE A 1 169 ? -9.979 -3.090 2.174 1.00 95.81 169 ILE A CA 1
ATOM 1265 C C . ILE A 1 169 ? -11.120 -2.663 3.106 1.00 95.81 169 ILE A C 1
ATOM 1267 O O . ILE A 1 169 ? -11.360 -3.309 4.127 1.00 95.81 169 ILE A O 1
ATOM 1271 N N . ALA A 1 170 ? -11.852 -1.596 2.777 1.00 96.62 170 ALA A N 1
ATOM 1272 C CA . ALA A 1 170 ? -12.951 -1.111 3.605 1.00 96.62 170 ALA A CA 1
ATOM 1273 C C . ALA A 1 170 ? -14.065 -2.158 3.758 1.00 96.62 170 ALA A C 1
ATOM 1275 O O . ALA A 1 170 ? -14.622 -2.272 4.856 1.00 96.62 170 ALA A O 1
ATOM 1276 N N . ILE A 1 171 ? -14.347 -2.928 2.698 1.00 96.94 171 ILE A N 1
ATOM 1277 C CA . ILE A 1 171 ? -15.275 -4.067 2.700 1.00 96.94 171 ILE A CA 1
ATOM 1278 C C . ILE A 1 171 ? -14.722 -5.207 3.559 1.00 96.94 171 ILE A C 1
ATOM 1280 O O . ILE A 1 171 ? -15.414 -5.658 4.466 1.00 96.94 171 ILE A O 1
ATOM 1284 N N . LEU A 1 172 ? -13.466 -5.621 3.372 1.00 96.69 172 LEU A N 1
ATOM 1285 C CA . LEU A 1 172 ? -12.848 -6.670 4.197 1.00 96.69 172 LEU A CA 1
ATOM 1286 C C . LEU A 1 172 ? -12.857 -6.312 5.695 1.00 96.69 172 LEU A C 1
ATOM 1288 O O . LEU A 1 172 ? -13.074 -7.163 6.557 1.00 96.69 172 LEU A O 1
ATOM 1292 N N . LEU A 1 173 ? -12.691 -5.033 6.036 1.00 96.25 173 LEU A N 1
ATOM 1293 C CA . LEU A 1 173 ? -12.759 -4.544 7.415 1.00 96.25 173 LEU A CA 1
ATOM 1294 C C . LEU A 1 173 ? -14.174 -4.604 8.029 1.00 96.25 173 LEU A C 1
ATOM 1296 O O . LEU A 1 173 ? -14.311 -4.559 9.259 1.00 96.25 173 LEU A O 1
ATOM 1300 N N . ILE A 1 174 ? -15.235 -4.720 7.220 1.00 96.50 174 ILE A N 1
ATOM 1301 C CA . ILE A 1 174 ? -16.602 -4.959 7.718 1.00 96.50 174 ILE A CA 1
ATOM 1302 C C . ILE A 1 174 ? -16.652 -6.299 8.452 1.00 96.50 174 ILE A C 1
ATOM 1304 O O . ILE A 1 174 ? -17.184 -6.347 9.564 1.00 96.50 174 ILE A O 1
ATOM 1308 N N . GLU A 1 175 ? -16.015 -7.339 7.909 1.00 95.25 175 GLU A N 1
ATOM 1309 C CA . GLU A 1 175 ? -15.971 -8.678 8.510 1.00 95.25 175 GLU A CA 1
ATOM 1310 C C . GLU A 1 175 ? -15.378 -8.651 9.922 1.00 95.25 175 GLU A C 1
ATOM 1312 O O . GLU A 1 175 ? -15.918 -9.244 10.854 1.00 95.25 175 GLU A O 1
ATOM 1317 N N . VAL A 1 176 ? -14.321 -7.863 10.142 1.00 94.62 176 VAL A N 1
ATOM 1318 C CA . VAL A 1 176 ? -13.702 -7.703 11.474 1.00 94.62 176 VAL A CA 1
ATOM 1319 C C . VAL A 1 176 ? -14.691 -7.133 12.495 1.00 94.62 176 VAL A C 1
ATOM 1321 O O . VAL A 1 176 ? -14.662 -7.502 13.673 1.00 94.62 176 VAL A O 1
ATOM 1324 N N . SER A 1 177 ? -15.564 -6.225 12.056 1.00 93.75 177 SER A N 1
ATOM 1325 C CA . SER A 1 177 ? -16.601 -5.633 12.906 1.00 93.75 177 SER A CA 1
ATOM 1326 C C . SER A 1 177 ? -17.749 -6.618 13.161 1.00 93.75 177 SER A C 1
ATOM 1328 O O . SER A 1 177 ? -18.189 -6.756 14.309 1.00 93.75 177 SER A O 1
ATOM 1330 N N . LEU A 1 178 ? -18.182 -7.336 12.117 1.00 95.44 178 LEU A N 1
ATOM 1331 C CA . LEU A 1 178 ? -19.271 -8.317 12.162 1.00 95.44 178 LEU A CA 1
ATOM 1332 C C . LEU A 1 178 ? -18.932 -9.533 13.024 1.00 95.44 178 LEU A C 1
ATOM 1334 O O . LEU A 1 178 ? -19.721 -9.889 13.897 1.00 95.44 178 LEU A O 1
ATOM 1338 N N . LEU A 1 179 ? -17.726 -10.093 12.890 1.00 94.31 179 LEU A N 1
ATOM 1339 C CA . LEU A 1 179 ? -17.237 -11.214 13.708 1.00 94.31 179 LEU A CA 1
ATOM 1340 C C . LEU A 1 179 ? -17.178 -10.889 15.209 1.00 94.31 179 LEU A C 1
ATOM 1342 O O . LEU A 1 179 ? -17.007 -11.776 16.045 1.00 94.31 179 LEU A O 1
ATOM 1346 N N . ARG A 1 180 ? -17.318 -9.610 15.574 1.00 90.81 180 ARG A N 1
ATOM 1347 C CA . ARG A 1 180 ? -17.388 -9.147 16.960 1.00 90.81 180 ARG A CA 1
ATOM 1348 C C . ARG A 1 180 ? -18.795 -8.736 17.409 1.00 90.81 180 ARG A C 1
ATOM 1350 O O . ARG A 1 180 ? -18.941 -8.220 18.517 1.00 90.81 180 ARG A O 1
ATOM 1357 N N . GLY A 1 181 ? -19.813 -8.892 16.567 1.00 93.31 181 GLY A N 1
ATOM 1358 C CA . GLY A 1 181 ? -21.183 -8.467 16.860 1.00 93.31 181 GLY A CA 1
ATOM 1359 C C . GLY A 1 181 ? -21.348 -6.947 16.970 1.00 93.31 181 GLY A C 1
ATOM 1360 O O . GLY A 1 181 ? -22.245 -6.470 17.663 1.00 93.31 181 GLY A O 1
ATOM 1361 N N . ARG A 1 182 ? -20.467 -6.156 16.340 1.00 91.38 182 ARG A N 1
ATOM 1362 C CA . ARG A 1 182 ? -20.576 -4.690 16.311 1.00 91.38 182 ARG A CA 1
ATOM 1363 C C . ARG A 1 182 ? -21.041 -4.224 14.941 1.00 91.38 182 ARG A C 1
ATOM 1365 O O . ARG A 1 182 ? -20.616 -4.751 13.920 1.00 91.38 182 ARG A O 1
ATOM 1372 N N . LYS A 1 183 ? -21.870 -3.177 14.922 1.00 93.25 183 LYS A N 1
ATOM 1373 C CA . LYS A 1 183 ? -22.293 -2.539 13.670 1.00 93.25 183 LYS A CA 1
ATOM 1374 C C . LYS A 1 183 ? -21.062 -1.955 12.954 1.00 93.25 183 LYS A C 1
ATOM 1376 O O . LYS A 1 183 ? -20.318 -1.203 13.597 1.00 93.25 183 LYS A O 1
ATOM 1381 N N . PRO A 1 184 ? -20.836 -2.275 11.668 1.00 92.31 184 PRO A N 1
ATOM 1382 C CA . PRO A 1 184 ? -19.712 -1.731 10.920 1.00 92.31 184 PRO A CA 1
ATOM 1383 C C . PRO A 1 184 ? -19.849 -0.212 10.794 1.00 92.31 184 PRO A C 1
ATOM 1385 O O . PRO A 1 184 ? -20.929 0.317 10.526 1.00 92.31 184 PRO A O 1
ATOM 1388 N N . ARG A 1 185 ? -18.748 0.512 11.013 1.00 91.75 185 ARG A N 1
ATOM 1389 C CA . ARG A 1 185 ? -18.695 1.973 10.870 1.00 91.75 185 ARG A CA 1
ATOM 1390 C C . ARG A 1 185 ? -17.878 2.302 9.630 1.00 91.75 185 ARG A C 1
ATOM 1392 O O . ARG A 1 185 ? -16.666 2.461 9.726 1.00 91.75 185 ARG A O 1
ATOM 1399 N N . MET A 1 186 ? -18.551 2.443 8.487 1.00 92.19 186 MET A N 1
ATOM 1400 C CA . MET A 1 186 ? -17.899 2.619 7.180 1.00 92.19 186 MET A CA 1
ATOM 1401 C C . MET A 1 186 ? -16.836 3.723 7.181 1.00 92.19 186 MET A C 1
ATOM 1403 O O . MET A 1 186 ? -15.720 3.493 6.734 1.00 92.19 186 MET A O 1
ATOM 1407 N N . GLY A 1 187 ? -17.119 4.888 7.774 1.00 91.12 187 GLY A N 1
ATOM 1408 C CA . GLY A 1 187 ? -16.138 5.979 7.833 1.00 91.12 187 GLY A CA 1
ATOM 1409 C C . GLY A 1 187 ? -14.846 5.632 8.588 1.00 91.12 187 GLY A C 1
ATOM 1410 O O . GLY A 1 187 ? -13.804 6.195 8.285 1.00 91.12 187 GLY A O 1
ATOM 1411 N N . HIS A 1 188 ? -14.884 4.707 9.550 1.00 91.19 188 HIS A N 1
ATOM 1412 C CA . HIS A 1 188 ? -13.682 4.260 10.260 1.00 91.19 188 HIS A CA 1
ATOM 1413 C C . HIS A 1 188 ? -12.898 3.222 9.448 1.00 91.19 188 HIS A C 1
ATOM 1415 O O . HIS A 1 188 ? -11.672 3.262 9.428 1.00 91.19 188 HIS A O 1
ATOM 1421 N N . ASN A 1 189 ? -13.599 2.340 8.729 1.00 95.06 189 ASN A N 1
ATOM 1422 C CA . ASN A 1 189 ? -12.973 1.390 7.809 1.00 95.06 189 ASN A CA 1
ATOM 1423 C C . ASN A 1 189 ? -12.211 2.129 6.697 1.00 95.06 189 ASN A C 1
ATOM 1425 O O . ASN A 1 189 ? -11.053 1.816 6.442 1.00 95.06 189 ASN A O 1
ATOM 1429 N N . TRP A 1 190 ? -12.822 3.165 6.111 1.00 95.12 190 TRP A N 1
ATOM 1430 C CA . TRP A 1 190 ? -12.186 4.031 5.111 1.00 95.12 190 TRP A CA 1
ATOM 1431 C C . TRP A 1 190 ? -10.948 4.750 5.642 1.00 95.12 190 TRP A C 1
ATOM 1433 O O . TRP A 1 190 ? -9.914 4.771 4.981 1.00 95.12 190 TRP A O 1
ATOM 1443 N N . GLN A 1 191 ? -11.026 5.300 6.857 1.00 94.38 191 GLN A N 1
ATOM 1444 C CA . GLN A 1 191 ? -9.868 5.913 7.507 1.00 94.38 191 GLN A CA 1
ATOM 1445 C C . GLN A 1 191 ? -8.708 4.928 7.617 1.00 94.38 191 GLN A C 1
ATOM 1447 O O . GLN A 1 191 ? -7.588 5.265 7.248 1.00 94.38 191 GLN A O 1
ATOM 1452 N N . ILE A 1 192 ? -8.975 3.712 8.095 1.00 94.12 192 ILE A N 1
ATOM 1453 C CA . ILE A 1 192 ? -7.943 2.684 8.240 1.00 94.12 192 ILE A CA 1
ATOM 1454 C C . ILE A 1 192 ? -7.341 2.324 6.878 1.00 94.12 192 ILE A C 1
ATOM 1456 O O . ILE A 1 192 ? -6.121 2.298 6.780 1.00 94.12 192 ILE A O 1
ATOM 1460 N N . ALA A 1 193 ? -8.161 2.123 5.842 1.00 95.88 193 ALA A N 1
ATOM 1461 C CA . ALA A 1 193 ? -7.692 1.794 4.492 1.00 95.88 193 ALA A CA 1
ATOM 1462 C C . ALA A 1 193 ? -6.758 2.872 3.902 1.00 95.88 193 ALA A C 1
ATOM 1464 O O . ALA A 1 193 ? -5.708 2.573 3.326 1.00 95.88 193 ALA A O 1
ATOM 1465 N N . ILE A 1 194 ? -7.102 4.145 4.105 1.00 95.25 194 ILE A N 1
ATOM 1466 C CA . ILE A 1 194 ? -6.294 5.278 3.640 1.00 95.25 194 ILE A CA 1
ATOM 1467 C C . ILE A 1 194 ? -4.993 5.377 4.437 1.00 95.25 194 ILE A C 1
ATOM 1469 O O . ILE A 1 194 ? -3.914 5.458 3.854 1.00 95.25 194 ILE A O 1
ATOM 1473 N N . TYR A 1 195 ? -5.059 5.311 5.770 1.00 94.81 195 TYR A N 1
ATOM 1474 C CA . TYR A 1 195 ? -3.861 5.393 6.609 1.00 94.81 195 TYR A CA 1
ATOM 1475 C C . TYR A 1 195 ? -2.930 4.187 6.441 1.00 94.81 195 TYR A C 1
ATOM 1477 O O . TYR A 1 195 ? -1.716 4.355 6.543 1.00 94.81 195 TYR A O 1
ATOM 1485 N N . SER A 1 196 ? -3.445 2.994 6.123 1.00 95.12 196 SER A N 1
ATOM 1486 C CA . SER A 1 196 ? -2.598 1.842 5.791 1.00 95.12 196 SER A CA 1
ATOM 1487 C C . SER A 1 196 ? -1.832 2.020 4.482 1.00 95.12 196 SER A C 1
ATOM 1489 O O . SER A 1 196 ? -0.814 1.364 4.292 1.00 95.12 196 SER A O 1
ATOM 1491 N N . SER A 1 197 ? -2.265 2.935 3.613 1.00 94.38 197 SER A N 1
ATOM 1492 C CA . SER A 1 197 ? -1.601 3.241 2.339 1.00 94.38 197 SER A CA 1
ATOM 1493 C C . SER A 1 197 ? -0.490 4.297 2.474 1.00 94.38 197 SER A C 1
ATOM 1495 O O . SER A 1 197 ? 0.218 4.574 1.510 1.00 94.38 197 SER A O 1
ATOM 1497 N N . LEU A 1 198 ? -0.289 4.876 3.668 1.00 93.50 198 LEU A N 1
ATOM 1498 C CA . LEU A 1 198 ? 0.745 5.893 3.904 1.00 93.50 198 LEU A CA 1
ATOM 1499 C C . LEU A 1 198 ? 2.179 5.438 3.567 1.00 93.50 198 LEU A C 1
ATOM 1501 O O . LEU A 1 198 ? 2.892 6.229 2.953 1.00 93.50 198 LEU A O 1
ATOM 1505 N N . PRO A 1 199 ? 2.637 4.223 3.935 1.00 91.88 199 PRO A N 1
ATOM 1506 C CA . PRO A 1 199 ? 3.984 3.768 3.597 1.00 91.88 199 PRO A CA 1
ATOM 1507 C C . PRO A 1 199 ? 4.211 3.701 2.087 1.00 91.88 199 PRO A C 1
ATOM 1509 O O . PRO A 1 199 ? 5.266 4.092 1.605 1.00 91.88 199 PRO A O 1
ATOM 1512 N N . LEU A 1 200 ? 3.198 3.262 1.341 1.00 87.12 200 LEU A N 1
ATOM 1513 C CA . LEU A 1 200 ? 3.245 3.178 -0.116 1.00 87.12 200 LEU A CA 1
ATOM 1514 C C . LEU A 1 200 ? 3.322 4.576 -0.745 1.00 87.12 200 LEU A C 1
ATOM 1516 O O . LEU A 1 200 ? 4.151 4.823 -1.614 1.00 87.12 200 LEU A O 1
ATOM 1520 N N . ALA A 1 201 ? 2.537 5.529 -0.240 1.00 88.62 201 ALA A N 1
ATOM 1521 C CA . ALA A 1 201 ? 2.647 6.922 -0.660 1.00 88.62 201 ALA A CA 1
ATOM 1522 C C . ALA A 1 201 ? 4.035 7.502 -0.343 1.00 88.62 201 ALA A C 1
ATOM 1524 O O . ALA A 1 201 ? 4.654 8.136 -1.188 1.00 88.62 201 ALA A O 1
ATOM 1525 N N . LEU A 1 202 ? 4.571 7.245 0.852 1.00 89.56 202 LEU A N 1
ATOM 1526 C CA . LEU A 1 202 ? 5.916 7.686 1.222 1.00 89.56 202 LEU A CA 1
ATOM 1527 C C . LEU A 1 202 ? 6.983 7.118 0.272 1.00 89.56 202 LEU A C 1
ATOM 1529 O O . LEU A 1 202 ? 7.884 7.849 -0.130 1.00 89.56 202 LEU A O 1
ATOM 1533 N N . MET A 1 203 ? 6.855 5.851 -0.122 1.00 87.25 203 MET A N 1
ATOM 1534 C CA . MET A 1 203 ? 7.714 5.234 -1.133 1.00 87.25 203 MET A CA 1
ATOM 1535 C C . MET A 1 203 ? 7.636 5.980 -2.471 1.00 87.25 203 MET A C 1
ATOM 1537 O O . MET A 1 203 ? 8.678 6.321 -3.025 1.00 87.25 203 MET A O 1
ATOM 1541 N N . ALA A 1 204 ? 6.428 6.301 -2.947 1.00 84.44 204 ALA A N 1
ATOM 1542 C CA . ALA A 1 204 ? 6.220 7.073 -4.175 1.00 84.44 204 ALA A CA 1
ATOM 1543 C C . ALA A 1 204 ? 6.905 8.451 -4.117 1.00 84.44 204 ALA A C 1
ATOM 1545 O O . ALA A 1 204 ? 7.588 8.851 -5.056 1.00 84.44 204 ALA A O 1
ATOM 1546 N N . ALA A 1 205 ? 6.790 9.164 -2.987 1.00 86.00 205 ALA A N 1
ATOM 1547 C CA . ALA A 1 205 ? 7.487 10.440 -2.786 1.00 86.00 205 ALA A CA 1
ATOM 1548 C C . ALA A 1 205 ? 9.008 10.287 -2.868 1.00 86.00 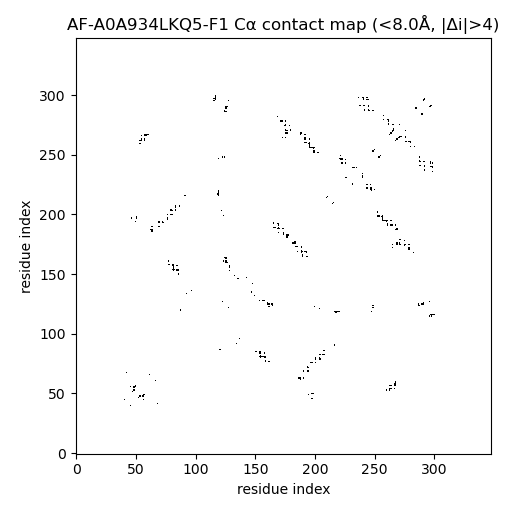205 ALA A C 1
ATOM 1550 O O . ALA A 1 205 ? 9.679 11.117 -3.481 1.00 86.00 205 ALA A O 1
ATOM 1551 N N . LEU A 1 206 ? 9.558 9.245 -2.240 1.00 86.44 206 LEU A N 1
ATOM 1552 C CA . LEU A 1 206 ? 10.998 8.992 -2.246 1.00 86.44 206 LEU A CA 1
ATOM 1553 C C . LEU A 1 206 ? 11.504 8.644 -3.644 1.00 86.44 206 LEU A C 1
ATOM 1555 O O . LEU A 1 206 ? 12.546 9.149 -4.052 1.00 86.44 206 LEU A O 1
ATOM 1559 N N . GLN A 1 207 ? 10.760 7.834 -4.396 1.00 82.06 207 GLN A N 1
ATOM 1560 C CA . GLN A 1 207 ? 11.090 7.544 -5.788 1.00 82.06 207 GLN A CA 1
ATOM 1561 C C . GLN A 1 207 ? 11.049 8.794 -6.654 1.00 82.06 207 GLN A C 1
ATOM 1563 O O . GLN A 1 207 ? 11.964 9.034 -7.433 1.00 82.06 207 GLN A O 1
ATOM 1568 N N . LEU A 1 208 ? 10.032 9.633 -6.476 1.00 82.44 208 LEU A N 1
ATOM 1569 C CA . LEU A 1 208 ? 9.941 10.884 -7.205 1.00 82.44 208 LEU A CA 1
ATOM 1570 C C . LEU A 1 208 ? 11.135 11.801 -6.911 1.00 82.44 208 LEU A C 1
ATOM 1572 O O . LEU A 1 208 ? 11.706 12.381 -7.833 1.00 82.44 208 LEU A O 1
ATOM 1576 N N . ALA A 1 209 ? 11.548 11.889 -5.644 1.00 85.12 209 ALA A N 1
ATOM 1577 C CA . ALA A 1 209 ? 12.747 12.620 -5.251 1.00 85.12 209 ALA A CA 1
ATOM 1578 C C . ALA A 1 209 ? 14.018 12.018 -5.877 1.00 85.12 209 ALA A C 1
ATOM 1580 O O . ALA A 1 209 ? 14.876 12.763 -6.346 1.00 85.12 209 ALA A O 1
ATOM 1581 N N . TYR A 1 210 ? 14.122 10.688 -5.937 1.00 80.50 210 TYR A N 1
ATOM 1582 C CA . TYR A 1 210 ? 15.229 9.984 -6.586 1.00 80.50 210 TYR A CA 1
ATOM 1583 C C . TYR A 1 210 ? 15.296 10.271 -8.093 1.00 80.50 210 TYR A C 1
ATOM 1585 O O . TYR A 1 210 ? 16.357 10.629 -8.602 1.00 80.50 210 TYR A O 1
ATOM 1593 N N . TYR A 1 211 ? 14.168 10.208 -8.803 1.00 79.94 211 TYR A N 1
ATOM 1594 C CA . TYR A 1 211 ? 14.107 10.544 -10.228 1.00 79.94 211 TYR A CA 1
ATOM 1595 C C . TYR A 1 211 ? 14.400 12.021 -10.490 1.00 79.94 211 TYR A C 1
ATOM 1597 O O . TYR A 1 211 ? 15.043 12.359 -11.481 1.00 79.94 211 TYR A O 1
ATOM 1605 N N . TYR A 1 212 ? 13.972 12.913 -9.596 1.00 84.50 212 TYR A N 1
ATOM 1606 C CA . TYR A 1 212 ? 14.309 14.333 -9.684 1.00 84.50 212 TYR A CA 1
ATOM 1607 C C . TYR A 1 212 ? 15.811 14.589 -9.482 1.00 84.50 212 TYR A C 1
ATOM 1609 O O . TYR A 1 212 ? 16.370 15.504 -10.077 1.00 84.50 212 TYR A O 1
ATOM 1617 N N . ALA A 1 213 ? 16.483 13.751 -8.690 1.00 85.81 213 ALA A N 1
ATOM 1618 C CA . ALA A 1 213 ? 17.930 13.785 -8.499 1.00 85.81 213 ALA A CA 1
ATOM 1619 C C . ALA A 1 213 ? 18.731 13.136 -9.651 1.00 85.81 213 ALA A C 1
ATOM 1621 O O . ALA A 1 213 ? 19.948 13.004 -9.538 1.00 85.81 213 ALA A O 1
ATOM 1622 N N . GLY A 1 214 ? 18.078 12.729 -10.748 1.00 80.94 214 GLY A N 1
ATOM 1623 C CA . GLY A 1 214 ? 18.728 12.089 -11.899 1.00 80.94 214 GLY A CA 1
ATOM 1624 C C . GLY A 1 214 ? 18.903 10.572 -11.768 1.00 80.94 214 GLY A C 1
ATOM 1625 O O . GLY A 1 214 ? 19.691 9.978 -12.501 1.00 80.94 214 GLY A O 1
ATOM 1626 N N . GLY A 1 215 ? 18.194 9.937 -10.833 1.00 75.06 215 GLY A N 1
ATOM 1627 C CA . GLY A 1 215 ? 18.157 8.484 -10.704 1.00 75.06 215 GLY A CA 1
ATOM 1628 C C . GLY A 1 215 ? 17.533 7.788 -11.921 1.00 75.06 215 GLY A C 1
ATOM 1629 O O . GLY A 1 215 ? 16.614 8.324 -12.539 1.00 75.06 215 GLY A O 1
ATOM 1630 N N . LYS A 1 216 ? 18.015 6.582 -12.250 1.00 75.12 216 LYS A N 1
ATOM 1631 C CA . LYS A 1 216 ? 17.519 5.765 -13.374 1.00 75.12 216 LYS A CA 1
ATOM 1632 C C . LYS A 1 216 ? 16.550 4.681 -12.901 1.00 75.12 216 LYS A C 1
ATOM 1634 O O . LYS A 1 216 ? 16.615 4.229 -11.759 1.00 75.12 216 LYS A O 1
ATOM 1639 N N . ILE A 1 217 ? 15.646 4.266 -13.782 1.00 68.50 217 ILE A N 1
ATOM 1640 C CA . ILE A 1 217 ? 14.739 3.135 -13.551 1.00 68.50 217 ILE A CA 1
ATOM 1641 C C . ILE A 1 217 ? 15.504 1.825 -13.804 1.00 68.50 217 ILE A C 1
ATOM 1643 O O . ILE A 1 217 ? 16.425 1.800 -14.612 1.00 68.50 217 ILE A O 1
ATOM 1647 N N . GLY A 1 218 ? 15.124 0.738 -13.123 1.00 60.38 218 GLY A N 1
ATOM 1648 C CA . GLY A 1 218 ? 15.460 -0.612 -13.593 1.00 60.38 218 GLY A CA 1
ATOM 1649 C C . GLY A 1 218 ? 16.624 -1.326 -12.910 1.00 60.38 218 GLY A C 1
ATOM 1650 O O . GLY A 1 218 ? 17.105 -2.312 -13.452 1.00 60.38 218 GLY A O 1
ATOM 1651 N N . GLN A 1 219 ? 17.072 -0.904 -11.722 1.00 55.25 219 GLN A N 1
ATOM 1652 C CA . GLN A 1 219 ? 17.910 -1.811 -10.930 1.00 55.25 219 GLN A CA 1
ATOM 1653 C C . GLN A 1 219 ? 17.057 -2.974 -10.419 1.00 55.25 219 GLN A C 1
ATOM 1655 O O . GLN A 1 219 ? 16.026 -2.751 -9.778 1.00 55.25 219 GLN A O 1
ATOM 1660 N N . GLU A 1 220 ? 17.483 -4.198 -10.736 1.00 56.72 220 GLU A N 1
ATOM 1661 C CA . GLU A 1 220 ? 16.857 -5.438 -10.284 1.00 56.72 220 GLU A CA 1
ATOM 1662 C C . GLU A 1 220 ? 16.701 -5.398 -8.760 1.00 56.72 220 GLU A C 1
ATOM 1664 O O . GLU A 1 220 ? 17.670 -5.250 -8.012 1.00 56.72 220 GLU A O 1
ATOM 1669 N N . GLY A 1 221 ? 15.452 -5.443 -8.295 1.00 61.97 221 GLY A N 1
ATOM 1670 C CA . GLY A 1 221 ? 15.141 -5.439 -6.872 1.00 61.97 221 GLY A CA 1
ATOM 1671 C C . GLY A 1 221 ? 15.435 -6.800 -6.238 1.00 61.97 221 GLY A C 1
ATOM 1672 O O . GLY A 1 221 ? 16.354 -7.522 -6.612 1.00 61.97 221 GLY A O 1
ATOM 1673 N N . MET A 1 222 ? 14.583 -7.219 -5.301 1.00 60.25 222 MET A N 1
ATOM 1674 C CA . MET A 1 222 ? 14.640 -8.592 -4.780 1.00 60.25 222 MET A CA 1
ATOM 1675 C C . MET A 1 222 ? 14.269 -9.660 -5.820 1.00 60.25 222 MET A C 1
ATOM 1677 O O . MET A 1 222 ? 14.457 -10.845 -5.559 1.00 60.25 222 MET A O 1
ATOM 1681 N N . SER A 1 223 ? 13.810 -9.269 -7.013 1.00 63.25 223 SER A N 1
ATOM 1682 C CA . SER A 1 223 ? 13.610 -10.177 -8.145 1.00 63.25 223 SER A CA 1
ATOM 1683 C C . SER A 1 223 ? 14.882 -10.958 -8.491 1.00 63.25 223 SER A C 1
ATOM 1685 O O . SER A 1 223 ? 14.781 -12.158 -8.708 1.00 63.25 223 SER A O 1
ATOM 1687 N N . GLY A 1 224 ? 16.073 -10.352 -8.392 1.00 65.56 224 GLY A N 1
ATOM 1688 C CA . GLY A 1 224 ? 17.346 -11.050 -8.636 1.00 65.56 224 GLY A CA 1
ATOM 1689 C C . GLY A 1 224 ? 17.686 -12.141 -7.603 1.00 65.56 224 GLY A C 1
ATOM 1690 O O . GLY A 1 224 ? 18.584 -12.952 -7.814 1.00 65.56 224 GLY A O 1
ATOM 1691 N N . LEU A 1 225 ? 16.965 -12.210 -6.473 1.00 75.12 225 LEU A N 1
ATOM 1692 C CA . LEU A 1 225 ? 17.094 -13.321 -5.517 1.00 75.12 225 LEU A CA 1
ATOM 1693 C C . LEU A 1 225 ? 16.386 -14.590 -6.005 1.00 75.12 225 LEU A C 1
ATOM 1695 O O . LEU A 1 225 ? 16.726 -15.680 -5.542 1.00 75.12 225 LEU A O 1
ATOM 1699 N N . ILE A 1 226 ? 15.413 -14.469 -6.917 1.00 77.75 226 ILE A N 1
ATOM 1700 C CA . ILE A 1 226 ? 14.721 -15.626 -7.499 1.00 77.75 226 ILE A CA 1
ATOM 1701 C C . ILE A 1 226 ? 15.685 -16.438 -8.358 1.00 77.75 226 ILE A C 1
ATOM 1703 O O . ILE A 1 226 ? 15.701 -17.661 -8.240 1.00 77.75 226 ILE A O 1
ATOM 1707 N N . ASP A 1 227 ? 16.552 -15.773 -9.119 1.00 74.81 227 ASP A N 1
ATOM 1708 C CA . ASP A 1 227 ? 17.529 -16.438 -9.991 1.00 74.81 227 ASP A CA 1
ATOM 1709 C C . ASP A 1 227 ? 18.552 -17.266 -9.197 1.00 74.81 227 ASP A C 1
ATOM 1711 O O . ASP A 1 227 ? 19.137 -18.227 -9.694 1.00 74.81 227 ASP A O 1
ATOM 1715 N N . GLN A 1 228 ? 18.737 -16.940 -7.915 1.00 81.00 228 GLN A N 1
ATOM 1716 C CA . GLN A 1 228 ? 19.614 -17.677 -7.002 1.00 81.00 228 GLN A CA 1
ATOM 1717 C C . GLN A 1 228 ? 18.904 -18.854 -6.311 1.00 81.00 228 GLN A C 1
ATOM 1719 O O . GLN A 1 228 ? 19.554 -19.701 -5.682 1.00 81.00 228 GLN A O 1
ATOM 1724 N N . TRP A 1 229 ? 17.574 -18.942 -6.398 1.00 87.12 229 TRP A N 1
ATOM 1725 C CA . TRP A 1 229 ? 16.795 -19.976 -5.731 1.00 87.12 229 TRP A CA 1
ATOM 1726 C C . TRP A 1 229 ? 16.701 -21.246 -6.583 1.00 87.12 229 TRP A C 1
ATOM 1728 O O . TRP A 1 229 ? 15.851 -21.384 -7.455 1.00 87.12 229 TRP A O 1
ATOM 1738 N N . LYS A 1 230 ? 17.531 -22.243 -6.254 1.00 85.00 230 LYS A N 1
ATOM 1739 C CA . LYS A 1 230 ? 17.604 -23.533 -6.975 1.00 85.00 230 LYS A CA 1
ATOM 1740 C C . LYS A 1 230 ? 16.266 -24.267 -7.141 1.00 85.00 230 LYS A C 1
ATOM 1742 O O . LYS A 1 230 ? 16.110 -24.999 -8.104 1.00 85.00 230 LYS A O 1
ATOM 1747 N N . GLY A 1 231 ? 15.326 -24.092 -6.209 1.00 85.88 231 GLY A N 1
ATOM 1748 C CA . GLY A 1 231 ? 14.012 -24.741 -6.267 1.00 85.88 231 GLY A CA 1
ATOM 1749 C C . GLY A 1 231 ? 12.995 -24.024 -7.156 1.00 85.88 231 GLY A C 1
ATOM 1750 O O . GLY A 1 231 ? 11.914 -24.559 -7.366 1.00 85.88 231 GLY A O 1
ATOM 1751 N N . TYR A 1 232 ? 13.309 -22.827 -7.664 1.00 85.81 232 TYR A N 1
ATOM 1752 C CA . TYR A 1 232 ? 12.388 -22.051 -8.492 1.00 85.81 232 TYR A CA 1
ATOM 1753 C C . TYR A 1 232 ? 12.108 -22.732 -9.836 1.00 85.81 232 TYR A C 1
ATOM 1755 O O . TYR A 1 232 ? 10.963 -22.757 -10.283 1.00 85.81 232 TYR A O 1
ATOM 1763 N N . ALA A 1 233 ? 13.128 -23.343 -10.448 1.00 83.12 233 ALA A N 1
ATOM 1764 C CA . ALA A 1 233 ? 13.009 -24.026 -11.735 1.00 83.12 233 ALA A CA 1
ATOM 1765 C C . ALA A 1 233 ? 12.017 -25.206 -11.703 1.00 83.12 233 ALA A C 1
ATOM 1767 O O . ALA A 1 233 ? 11.313 -25.422 -12.690 1.00 83.12 233 ALA A O 1
ATOM 1768 N N . ASP A 1 234 ? 11.912 -25.892 -10.559 1.00 91.62 234 ASP A N 1
ATOM 1769 C CA . ASP A 1 234 ? 11.077 -27.086 -10.356 1.00 91.62 234 ASP A CA 1
ATOM 1770 C C . ASP A 1 234 ? 9.601 -26.768 -10.041 1.00 91.62 234 ASP A C 1
ATOM 1772 O O . ASP A 1 234 ? 8.766 -27.671 -9.945 1.00 91.62 234 ASP A O 1
ATOM 1776 N N . LEU A 1 235 ? 9.255 -25.492 -9.844 1.00 88.88 235 LEU A N 1
ATOM 1777 C CA . LEU A 1 235 ? 7.884 -25.073 -9.553 1.00 88.88 235 LEU A CA 1
ATOM 1778 C C . LEU A 1 235 ? 6.993 -25.138 -10.799 1.00 88.88 235 LEU A C 1
ATOM 1780 O O . LEU A 1 235 ? 7.435 -24.911 -11.926 1.00 88.88 235 LEU A O 1
ATOM 1784 N N . SER A 1 236 ? 5.695 -25.367 -10.585 1.00 91.81 236 SER A N 1
ATOM 1785 C CA . SER A 1 236 ? 4.697 -25.186 -11.652 1.00 91.81 236 SER A CA 1
ATOM 1786 C C . SER A 1 236 ? 4.674 -23.734 -12.150 1.00 91.81 236 SER A C 1
ATOM 1788 O O . SER A 1 236 ? 4.972 -22.815 -11.390 1.00 91.81 236 SER A O 1
ATOM 1790 N N . GLU A 1 237 ? 4.266 -23.503 -13.400 1.00 86.94 237 GLU A N 1
ATOM 1791 C CA . GLU A 1 237 ? 4.198 -22.160 -14.010 1.00 86.94 237 GLU A CA 1
ATOM 1792 C C . GLU A 1 237 ? 3.398 -21.163 -13.155 1.00 86.94 237 GLU A C 1
ATOM 1794 O O . GLU A 1 237 ? 3.853 -20.056 -12.875 1.00 86.94 237 GLU A O 1
ATOM 1799 N N . PHE A 1 238 ? 2.255 -21.597 -12.619 1.00 86.06 238 PHE A N 1
ATOM 1800 C CA . PHE A 1 238 ? 1.471 -20.785 -11.692 1.00 86.06 238 PHE A CA 1
ATOM 1801 C C . PHE A 1 238 ? 2.262 -20.409 -10.428 1.00 86.06 238 PHE A C 1
ATOM 1803 O O . PHE A 1 238 ? 2.237 -19.259 -9.996 1.00 86.06 238 PHE A O 1
ATOM 1810 N N . GLN A 1 239 ? 2.988 -21.358 -9.830 1.00 89.56 239 GLN A N 1
ATOM 1811 C CA . GLN A 1 239 ? 3.810 -21.099 -8.645 1.00 89.56 239 GLN A CA 1
ATOM 1812 C C . GLN A 1 239 ? 5.001 -20.187 -8.956 1.00 89.56 239 GLN A C 1
ATOM 1814 O O . GLN A 1 239 ? 5.325 -19.347 -8.118 1.00 89.56 239 GLN A O 1
ATOM 1819 N N . LYS A 1 240 ? 5.615 -20.311 -10.142 1.00 85.19 240 LYS A N 1
ATOM 1820 C CA . LYS A 1 240 ? 6.659 -19.395 -10.625 1.00 85.19 240 LYS A CA 1
ATOM 1821 C C . LYS A 1 240 ? 6.117 -17.969 -10.719 1.00 85.19 240 LYS A C 1
ATOM 1823 O O . LYS A 1 240 ? 6.669 -17.075 -10.087 1.00 85.19 240 LYS A O 1
ATOM 1828 N N . ASN A 1 241 ? 4.968 -17.777 -11.370 1.00 81.00 241 ASN A N 1
ATOM 1829 C CA . ASN A 1 241 ? 4.319 -16.466 -11.498 1.00 81.00 241 ASN A CA 1
ATOM 1830 C C . ASN A 1 241 ? 3.929 -15.875 -10.131 1.00 81.00 241 ASN A C 1
ATOM 1832 O O . ASN A 1 241 ? 4.138 -14.688 -9.885 1.00 81.00 241 ASN A O 1
ATOM 1836 N N . VAL A 1 242 ? 3.418 -16.696 -9.205 1.00 84.81 242 VAL A N 1
ATOM 1837 C CA . VAL A 1 242 ? 3.107 -16.270 -7.827 1.00 84.81 242 VAL A CA 1
ATOM 1838 C C . VAL A 1 242 ? 4.366 -15.879 -7.057 1.00 84.81 242 VAL A C 1
ATOM 1840 O O . VAL A 1 242 ? 4.375 -14.843 -6.394 1.00 84.81 242 VAL A O 1
ATOM 1843 N N . ALA A 1 243 ? 5.430 -16.679 -7.127 1.00 85.88 243 ALA A N 1
ATOM 1844 C CA . ALA A 1 243 ? 6.688 -16.386 -6.447 1.00 85.88 243 ALA A CA 1
ATOM 1845 C C . ALA A 1 243 ? 7.358 -15.127 -7.017 1.00 85.88 243 ALA A C 1
ATOM 1847 O O . ALA A 1 243 ? 7.819 -14.282 -6.248 1.00 85.88 243 ALA A O 1
ATOM 1848 N N . TYR A 1 244 ? 7.329 -14.958 -8.341 1.00 81.00 244 TYR A N 1
ATOM 1849 C CA . TYR A 1 244 ? 7.788 -13.752 -9.021 1.00 81.00 244 TYR A CA 1
ATOM 1850 C C . TYR A 1 244 ? 6.980 -12.525 -8.595 1.00 81.00 244 TYR A C 1
ATOM 1852 O O . TYR A 1 244 ? 7.549 -11.548 -8.106 1.00 81.00 244 TYR A O 1
ATOM 1860 N N . SER A 1 245 ? 5.646 -12.605 -8.654 1.00 78.31 245 SER A N 1
ATOM 1861 C CA . SER A 1 245 ? 4.763 -11.531 -8.191 1.00 78.31 245 SER A CA 1
ATOM 1862 C C . SER A 1 245 ? 5.007 -11.180 -6.724 1.00 78.31 245 SER A C 1
ATOM 1864 O O . SER A 1 245 ? 4.961 -10.004 -6.359 1.00 78.31 245 SER A O 1
ATOM 1866 N N . LEU A 1 246 ? 5.246 -12.176 -5.867 1.00 82.31 246 LEU A N 1
ATOM 1867 C CA . LEU A 1 246 ? 5.538 -11.952 -4.458 1.00 82.31 246 LEU A CA 1
ATOM 1868 C C . LEU A 1 246 ? 6.871 -11.223 -4.285 1.00 82.31 246 LEU A C 1
ATOM 1870 O O . LEU A 1 246 ? 6.911 -10.240 -3.555 1.00 82.31 246 LEU A O 1
ATOM 1874 N N . SER A 1 247 ? 7.940 -11.667 -4.949 1.00 80.81 247 SER A N 1
ATOM 1875 C CA . SER A 1 247 ? 9.270 -11.059 -4.817 1.00 80.81 247 SER A CA 1
ATOM 1876 C C . SER A 1 247 ? 9.287 -9.598 -5.264 1.00 80.81 247 SER A C 1
ATOM 1878 O O . SER A 1 247 ? 9.800 -8.737 -4.548 1.00 80.81 247 SER A O 1
ATOM 1880 N N . THR A 1 248 ? 8.635 -9.292 -6.388 1.00 74.38 248 THR A N 1
ATOM 1881 C CA . THR A 1 248 ? 8.539 -7.923 -6.914 1.00 74.38 248 THR A CA 1
ATOM 1882 C C . THR A 1 248 ? 7.765 -6.997 -5.975 1.00 74.38 248 THR A C 1
ATOM 1884 O O . THR A 1 248 ? 8.100 -5.821 -5.831 1.00 74.38 248 THR A O 1
ATOM 1887 N N . ARG A 1 249 ? 6.740 -7.519 -5.289 1.00 76.25 249 ARG A N 1
ATOM 1888 C CA . ARG A 1 249 ? 5.872 -6.732 -4.395 1.00 76.25 249 ARG A CA 1
ATOM 1889 C C . ARG A 1 249 ? 6.365 -6.687 -2.951 1.00 76.25 249 ARG A C 1
ATOM 1891 O O . ARG A 1 249 ? 5.950 -5.809 -2.191 1.00 76.25 249 ARG A O 1
ATOM 1898 N N . LEU A 1 250 ? 7.242 -7.606 -2.553 1.00 82.12 250 LEU A N 1
ATOM 1899 C CA . LEU A 1 250 ? 7.753 -7.712 -1.192 1.00 82.12 250 LEU A CA 1
ATOM 1900 C C . LEU A 1 250 ? 8.725 -6.565 -0.905 1.00 82.12 250 LEU A C 1
ATOM 1902 O O . LEU A 1 250 ? 9.931 -6.724 -0.936 1.00 82.12 250 LEU A O 1
ATOM 1906 N N . THR A 1 251 ? 8.218 -5.382 -0.584 1.00 84.75 251 THR A N 1
ATOM 1907 C CA . THR A 1 251 ? 9.049 -4.256 -0.139 1.00 84.75 251 THR A CA 1
ATOM 1908 C C . THR A 1 251 ? 8.887 -4.023 1.359 1.00 84.75 251 THR A C 1
ATOM 1910 O O . THR A 1 251 ? 7.885 -4.411 1.971 1.00 84.75 251 THR A O 1
ATOM 1913 N N . LEU A 1 252 ? 9.848 -3.325 1.974 1.00 87.44 252 LEU A N 1
ATOM 1914 C CA . LEU A 1 252 ? 9.699 -2.870 3.360 1.00 87.44 252 LEU A CA 1
ATOM 1915 C C . LEU A 1 252 ? 8.427 -2.018 3.531 1.00 87.44 252 LEU A C 1
ATOM 1917 O O . LEU A 1 252 ? 7.722 -2.157 4.528 1.00 87.44 252 LEU A O 1
ATOM 1921 N N . PHE A 1 253 ? 8.096 -1.181 2.541 1.00 87.19 253 PHE A N 1
ATOM 1922 C CA . PHE A 1 253 ? 6.887 -0.354 2.544 1.00 87.19 253 PHE A CA 1
ATOM 1923 C C . PHE A 1 253 ? 5.605 -1.180 2.420 1.00 87.19 253 PHE A C 1
ATOM 1925 O O . PHE A 1 253 ? 4.615 -0.859 3.078 1.00 87.19 253 PHE A O 1
ATOM 1932 N N . TRP A 1 254 ? 5.627 -2.271 1.653 1.00 88.62 254 TRP A N 1
ATOM 1933 C CA . TRP A 1 254 ? 4.510 -3.209 1.565 1.00 88.62 254 TRP A CA 1
ATOM 1934 C C . TRP A 1 254 ? 4.269 -3.931 2.898 1.00 88.62 254 TRP A C 1
ATOM 1936 O O . TRP A 1 254 ? 3.157 -3.896 3.429 1.00 88.62 254 TRP A O 1
ATOM 1946 N N . LEU A 1 255 ? 5.319 -4.485 3.518 1.00 91.62 255 LEU A N 1
ATOM 1947 C CA . LEU A 1 255 ? 5.226 -5.108 4.848 1.00 91.62 255 LEU A CA 1
ATOM 1948 C C . LEU A 1 255 ? 4.751 -4.114 5.915 1.00 91.62 255 LEU A C 1
ATOM 1950 O O . LEU A 1 255 ? 3.949 -4.446 6.797 1.00 91.62 255 LEU A O 1
ATOM 1954 N N . TRP A 1 256 ? 5.218 -2.871 5.825 1.00 93.44 256 TRP A N 1
ATOM 1955 C CA . TRP A 1 256 ? 4.777 -1.802 6.706 1.00 93.44 256 TRP A CA 1
ATOM 1956 C C . TRP A 1 256 ? 3.301 -1.458 6.482 1.00 93.44 256 TRP A C 1
ATOM 1958 O O . TRP A 1 256 ? 2.555 -1.343 7.454 1.00 93.44 256 TRP A O 1
ATOM 1968 N N . SER A 1 257 ? 2.838 -1.379 5.232 1.00 93.62 257 SER A N 1
ATOM 1969 C CA . SER A 1 257 ? 1.425 -1.171 4.898 1.00 93.62 257 SER A CA 1
ATOM 1970 C C . SER A 1 257 ? 0.531 -2.268 5.489 1.00 93.62 257 SER A C 1
ATOM 1972 O O . SER A 1 257 ? -0.447 -1.960 6.179 1.00 93.62 257 SER A O 1
ATOM 1974 N N . LEU A 1 258 ? 0.917 -3.542 5.343 1.00 95.44 258 LEU A N 1
ATOM 1975 C CA . LEU A 1 258 ? 0.211 -4.667 5.968 1.00 95.44 258 LEU A CA 1
ATOM 1976 C C . LEU A 1 258 ? 0.203 -4.573 7.496 1.00 95.44 258 LEU A C 1
ATOM 1978 O O . LEU A 1 258 ? -0.815 -4.845 8.137 1.00 95.44 258 LEU A O 1
ATOM 1982 N N . SER A 1 259 ? 1.313 -4.137 8.090 1.00 96.00 259 SER A N 1
ATOM 1983 C CA . SER A 1 259 ? 1.407 -3.912 9.534 1.00 96.00 259 SER A CA 1
ATOM 1984 C C . SER A 1 259 ? 0.454 -2.805 9.990 1.00 96.00 259 SER A C 1
ATOM 1986 O O . SER A 1 259 ? -0.233 -2.960 11.001 1.00 96.00 259 SER A O 1
ATOM 1988 N N . LEU A 1 260 ? 0.344 -1.703 9.243 1.00 95.25 260 LEU A N 1
ATOM 1989 C CA . LEU A 1 260 ? -0.619 -0.640 9.539 1.00 95.25 260 LEU A CA 1
ATOM 1990 C C . LEU A 1 260 ? -2.062 -1.125 9.399 1.00 95.25 260 LEU A C 1
ATOM 1992 O O . LEU A 1 260 ? -2.883 -0.810 10.261 1.00 95.25 260 LEU A O 1
ATOM 1996 N N . LEU A 1 261 ? -2.363 -1.923 8.372 1.00 96.38 261 LEU A N 1
ATOM 1997 C CA . LEU A 1 261 ? -3.679 -2.531 8.195 1.00 96.38 261 LEU A CA 1
ATOM 1998 C C . LEU A 1 261 ? -4.033 -3.443 9.380 1.00 96.38 261 LEU A C 1
ATOM 2000 O O . LEU A 1 261 ? -5.116 -3.313 9.958 1.00 96.38 261 LEU A O 1
ATOM 2004 N N . TYR A 1 262 ? -3.099 -4.301 9.808 1.00 96.88 262 TYR A N 1
ATOM 2005 C CA . TYR A 1 262 ? -3.259 -5.148 10.992 1.00 96.88 262 TYR A CA 1
ATOM 2006 C C . TYR A 1 262 ? -3.544 -4.313 12.245 1.00 96.88 262 TYR A C 1
ATOM 2008 O O . TYR A 1 262 ? -4.494 -4.585 12.983 1.00 96.88 262 TYR A O 1
ATOM 2016 N N . LEU A 1 263 ? -2.736 -3.278 12.492 1.00 96.00 263 LEU A N 1
ATOM 2017 C CA . LEU A 1 263 ? -2.872 -2.411 13.661 1.00 96.00 263 LEU A CA 1
ATOM 2018 C C . LEU A 1 263 ? -4.186 -1.622 13.632 1.00 96.00 263 LEU A C 1
ATOM 2020 O O . LEU A 1 263 ? -4.828 -1.485 14.674 1.00 96.00 263 LEU A O 1
ATOM 2024 N N . GLY A 1 264 ? -4.630 -1.167 12.462 1.00 93.56 264 GLY A N 1
ATOM 2025 C CA . GLY A 1 264 ? -5.919 -0.505 12.290 1.00 93.56 264 GLY A CA 1
ATOM 2026 C C . GLY A 1 264 ? -7.100 -1.430 12.555 1.00 93.56 264 GLY A C 1
ATOM 2027 O O . GLY A 1 264 ? -7.993 -1.086 13.335 1.00 93.56 264 GLY A O 1
ATOM 2028 N N . ALA A 1 265 ? -7.072 -2.648 12.015 1.00 94.56 265 ALA A N 1
ATOM 2029 C CA . ALA A 1 265 ? -8.083 -3.663 12.298 1.00 94.56 265 ALA A CA 1
ATOM 2030 C C . ALA A 1 265 ? -8.095 -4.063 13.788 1.00 94.56 265 ALA A C 1
ATOM 2032 O O . ALA A 1 265 ? -9.153 -4.157 14.422 1.00 94.56 265 ALA A O 1
ATOM 2033 N N . ARG A 1 266 ? -6.916 -4.259 14.388 1.00 94.88 266 ARG A N 1
ATOM 2034 C CA . ARG A 1 266 ? -6.779 -4.709 15.778 1.00 94.88 266 ARG A CA 1
ATOM 2035 C C . ARG A 1 266 ? -7.135 -3.627 16.787 1.00 94.88 266 ARG A C 1
ATOM 2037 O O . ARG A 1 266 ? -7.864 -3.915 17.735 1.00 94.88 266 ARG A O 1
ATOM 2044 N N . TYR A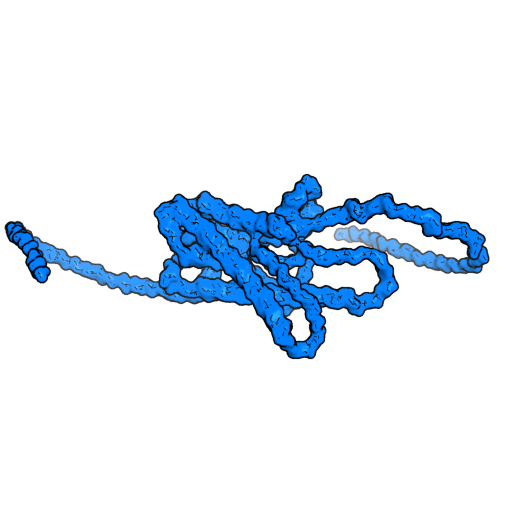 1 267 ? -6.615 -2.415 16.628 1.00 93.56 267 TYR A N 1
ATOM 2045 C CA . TYR A 1 267 ? -6.744 -1.344 17.617 1.00 93.56 267 TYR A CA 1
ATOM 2046 C C . TYR A 1 267 ? -7.843 -0.341 17.269 1.00 93.56 267 TYR A C 1
ATOM 2048 O O . TYR A 1 267 ? -8.621 -0.004 18.162 1.00 93.56 267 TYR A O 1
ATOM 2056 N N . GLY A 1 268 ? -7.976 0.055 16.000 1.00 90.31 268 GLY A N 1
ATOM 2057 C CA . GLY A 1 268 ? -9.015 0.991 15.549 1.00 90.31 268 GLY A CA 1
ATOM 2058 C C . GLY A 1 268 ? -10.415 0.382 15.643 1.00 90.31 268 GLY A C 1
ATOM 2059 O O . GLY A 1 268 ? -11.281 0.873 16.366 1.00 90.31 268 GLY A O 1
ATOM 2060 N N . LEU A 1 269 ? -10.621 -0.789 15.031 1.00 91.25 269 LEU A N 1
ATOM 2061 C CA . LEU A 1 269 ? -11.897 -1.527 15.140 1.00 91.25 269 LEU A CA 1
ATOM 2062 C C . LEU A 1 269 ? -12.017 -2.322 16.447 1.00 91.25 269 LEU A C 1
ATOM 2064 O O . LEU A 1 269 ? -13.059 -2.917 16.758 1.00 91.25 269 LEU A O 1
ATOM 2068 N N . LYS A 1 270 ? -10.944 -2.326 17.247 1.00 91.12 270 LYS A N 1
ATOM 2069 C CA . LYS A 1 270 ? -10.783 -3.153 18.443 1.00 91.12 270 LYS A CA 1
ATOM 2070 C C . LYS A 1 270 ? -10.954 -4.661 18.124 1.00 91.12 270 LYS A C 1
ATOM 2072 O O . LYS A 1 270 ? -11.319 -5.416 19.025 1.00 91.12 270 LYS A O 1
ATOM 2077 N N . GLY A 1 271 ? -10.768 -5.105 16.876 1.00 89.69 271 GLY A N 1
ATOM 2078 C CA . GLY A 1 271 ? -11.058 -6.469 16.409 1.00 89.69 271 GLY A CA 1
ATOM 2079 C C . GLY A 1 271 ? -10.304 -7.557 17.178 1.00 89.69 271 GLY A C 1
ATOM 2080 O O . GLY A 1 271 ? -9.297 -7.284 17.832 1.00 89.69 271 GLY A O 1
ATOM 2081 N N . ARG A 1 272 ? -10.781 -8.807 17.142 1.00 95.38 272 ARG A N 1
ATOM 2082 C CA . ARG A 1 272 ? -10.037 -9.948 17.709 1.00 95.38 272 ARG A CA 1
ATOM 2083 C C . ARG A 1 272 ? -8.785 -10.187 16.852 1.00 95.38 272 ARG A C 1
ATOM 2085 O O . ARG A 1 272 ? -8.844 -9.987 15.644 1.00 95.38 272 ARG A O 1
ATOM 2092 N N . ALA A 1 273 ? -7.666 -10.579 17.467 1.00 95.38 273 ALA A N 1
ATOM 2093 C CA . ALA A 1 273 ? -6.378 -10.687 16.766 1.00 95.38 273 ALA A CA 1
ATOM 2094 C C . ALA A 1 273 ? -6.467 -11.587 15.522 1.00 95.38 273 ALA A C 1
ATOM 2096 O O . ALA A 1 273 ? -6.099 -11.154 14.441 1.00 95.38 273 ALA A O 1
ATOM 2097 N N . TRP A 1 274 ? -7.090 -12.762 15.654 1.00 96.69 274 TRP A N 1
ATOM 2098 C CA . TRP A 1 274 ? -7.302 -13.693 14.543 1.00 96.69 274 TRP A CA 1
ATOM 2099 C C . TRP A 1 274 ? -8.108 -13.108 13.377 1.00 96.69 274 TRP A C 1
ATOM 2101 O O . TRP A 1 274 ? -7.745 -13.329 12.229 1.00 96.69 274 TRP A O 1
ATOM 2111 N N . SER A 1 275 ? -9.154 -12.317 13.643 1.00 95.44 275 SER A N 1
ATOM 2112 C CA . SER A 1 275 ? -9.931 -11.655 12.583 1.00 95.44 275 SER A CA 1
ATOM 2113 C C . SER A 1 275 ? -9.096 -10.611 11.838 1.00 95.44 275 SER A C 1
ATOM 2115 O O . SER A 1 275 ? -9.187 -10.508 10.621 1.00 95.44 275 SER A O 1
ATOM 2117 N N . ALA A 1 276 ? -8.262 -9.855 12.560 1.00 96.25 276 ALA A N 1
ATOM 2118 C CA . ALA A 1 276 ? -7.350 -8.890 11.950 1.00 96.25 276 ALA A CA 1
ATOM 2119 C C . ALA A 1 276 ? -6.276 -9.591 11.102 1.00 96.25 276 ALA A C 1
ATOM 2121 O O . ALA A 1 276 ? -6.026 -9.172 9.976 1.00 96.25 276 ALA A O 1
ATOM 2122 N N . THR A 1 277 ? -5.685 -10.678 11.609 1.00 97.00 277 THR A N 1
ATOM 2123 C CA . THR A 1 277 ? -4.721 -11.498 10.860 1.00 97.00 277 THR A CA 1
ATOM 2124 C C . THR A 1 277 ? -5.347 -12.072 9.594 1.00 97.00 277 THR A C 1
ATOM 2126 O O . THR A 1 277 ? -4.750 -11.970 8.530 1.00 97.00 277 THR A O 1
ATOM 2129 N N . LEU A 1 278 ? -6.563 -12.615 9.683 1.00 96.94 278 LEU A N 1
ATOM 2130 C CA . LEU A 1 278 ? -7.277 -13.179 8.539 1.00 96.94 278 LEU A CA 1
ATOM 2131 C C . LEU A 1 278 ? -7.503 -12.139 7.437 1.00 96.94 278 LEU A C 1
ATOM 2133 O O . LEU A 1 278 ? -7.217 -12.421 6.281 1.00 96.94 278 LEU A O 1
ATOM 2137 N N . VAL A 1 279 ? -7.939 -10.923 7.782 1.00 96.62 279 VAL A N 1
ATOM 2138 C CA . VAL A 1 279 ? -8.112 -9.848 6.789 1.00 96.62 279 VAL A CA 1
ATOM 2139 C C . VAL A 1 279 ? -6.796 -9.468 6.121 1.00 96.62 279 VAL A C 1
ATOM 2141 O O . VAL A 1 279 ? -6.766 -9.289 4.909 1.00 96.62 279 VAL A O 1
ATOM 2144 N N . VAL A 1 280 ? -5.705 -9.380 6.883 1.00 97.00 280 VAL A N 1
ATOM 2145 C CA . VAL A 1 280 ? -4.383 -9.062 6.325 1.00 97.00 280 VAL A CA 1
ATOM 2146 C C . VAL A 1 280 ? -3.885 -10.169 5.401 1.00 97.00 280 VAL A C 1
ATOM 2148 O O . VAL A 1 280 ? -3.350 -9.861 4.343 1.00 97.00 280 VAL A O 1
ATOM 2151 N N . LEU A 1 281 ? -4.096 -11.439 5.756 1.00 96.81 281 LEU A N 1
ATOM 2152 C CA . LEU A 1 281 ? -3.731 -12.577 4.909 1.00 96.81 281 LEU A CA 1
ATOM 2153 C C . LEU A 1 281 ? -4.554 -12.621 3.621 1.00 96.81 281 LEU A C 1
ATOM 2155 O O . LEU A 1 281 ? -3.983 -12.819 2.554 1.00 96.81 281 LEU A O 1
ATOM 2159 N N . ILE A 1 282 ? -5.870 -12.398 3.703 1.00 96.75 282 ILE A N 1
ATOM 2160 C CA . ILE A 1 282 ? -6.730 -12.309 2.516 1.00 96.75 282 ILE A CA 1
ATOM 2161 C C . ILE A 1 282 ? -6.266 -11.160 1.627 1.00 96.75 282 ILE A C 1
ATOM 2163 O O . ILE A 1 282 ? -6.101 -11.350 0.428 1.00 96.75 282 ILE A O 1
ATOM 2167 N N . TRP A 1 283 ? -6.014 -9.987 2.207 1.00 95.19 283 TRP A N 1
ATOM 2168 C CA . TRP A 1 283 ? -5.561 -8.826 1.453 1.00 95.19 283 TRP A CA 1
ATOM 2169 C C . TRP A 1 283 ? -4.203 -9.065 0.780 1.00 95.19 283 TRP A C 1
ATOM 2171 O O . TRP A 1 283 ? -4.067 -8.835 -0.416 1.00 95.19 283 TRP A O 1
ATOM 2181 N N . ALA A 1 284 ? -3.222 -9.606 1.505 1.00 93.44 284 ALA A N 1
ATOM 2182 C CA . ALA A 1 284 ? -1.934 -9.988 0.932 1.00 93.44 284 ALA A CA 1
ATOM 2183 C C . ALA A 1 284 ? -2.093 -11.032 -0.188 1.00 93.44 284 ALA A C 1
ATOM 2185 O O . ALA A 1 284 ? -1.451 -10.916 -1.225 1.00 93.44 284 ALA A O 1
ATOM 2186 N N . GLY A 1 285 ? -2.986 -12.010 -0.010 1.00 92.25 285 GLY A N 1
ATOM 2187 C CA . GLY A 1 285 ? -3.319 -12.998 -1.033 1.00 92.25 285 GLY A CA 1
ATOM 2188 C C . GLY A 1 285 ? -3.923 -12.368 -2.287 1.00 92.25 285 GLY A C 1
ATOM 2189 O O . GLY A 1 285 ? -3.478 -12.681 -3.383 1.00 92.25 285 GLY A O 1
ATOM 2190 N N . VAL A 1 286 ? -4.871 -11.436 -2.146 1.00 90.88 286 VAL A N 1
ATOM 2191 C CA . VAL A 1 286 ? -5.440 -10.674 -3.274 1.00 90.88 286 VAL A CA 1
ATOM 2192 C C . VAL A 1 286 ? -4.342 -9.919 -4.021 1.00 90.88 286 VAL A C 1
ATOM 2194 O O . VAL A 1 286 ? -4.288 -9.985 -5.245 1.00 90.88 286 VAL A O 1
ATOM 2197 N N . LEU A 1 287 ? -3.429 -9.272 -3.291 1.00 87.56 287 LEU A N 1
ATOM 2198 C CA . LEU A 1 287 ? -2.318 -8.531 -3.883 1.00 87.56 287 LEU A CA 1
ATOM 2199 C C . LEU A 1 287 ? -1.299 -9.416 -4.608 1.00 87.56 287 LEU A C 1
ATOM 2201 O O . LEU A 1 287 ? -0.640 -8.940 -5.519 1.00 87.56 287 LEU A O 1
ATOM 2205 N N . VAL A 1 288 ? -1.117 -10.670 -4.208 1.00 87.31 288 VAL A N 1
ATOM 2206 C CA . VAL A 1 288 ? -0.112 -11.556 -4.821 1.00 87.31 288 VAL A CA 1
ATOM 2207 C C . VAL A 1 288 ? -0.726 -12.422 -5.921 1.00 87.31 288 VAL A C 1
ATOM 2209 O O . VAL A 1 288 ? -0.120 -12.634 -6.962 1.00 87.31 288 VAL A O 1
ATOM 2212 N N . VAL A 1 289 ? -1.937 -12.928 -5.702 1.00 87.00 289 VAL A N 1
ATOM 2213 C CA . VAL A 1 289 ? -2.597 -13.895 -6.590 1.00 87.00 289 VAL A CA 1
ATOM 2214 C C . VAL A 1 289 ? -3.454 -13.202 -7.645 1.00 87.00 289 VAL A C 1
ATOM 2216 O O . VAL A 1 289 ? -3.552 -13.704 -8.760 1.00 87.00 289 VAL A O 1
ATOM 2219 N N . GLY A 1 290 ? -4.055 -12.051 -7.324 1.00 83.56 290 GLY A N 1
ATOM 2220 C CA . GLY A 1 290 ? -4.909 -11.297 -8.248 1.00 83.56 290 GLY A CA 1
ATOM 2221 C C . GLY A 1 290 ? -4.250 -11.037 -9.609 1.00 83.56 290 GLY A C 1
ATOM 2222 O O . GLY A 1 290 ? -4.841 -11.405 -10.624 1.00 83.56 290 GLY A O 1
ATOM 2223 N N . PRO A 1 291 ? -3.014 -10.510 -9.648 1.00 77.19 291 PRO A N 1
ATOM 2224 C CA . PRO A 1 291 ? -2.313 -10.253 -10.903 1.00 77.19 291 PRO A CA 1
ATOM 2225 C C . PRO A 1 291 ? -1.994 -11.504 -11.714 1.00 77.19 291 PRO A C 1
ATOM 2227 O O . PRO A 1 291 ? -2.071 -11.491 -12.940 1.00 77.19 291 PRO A O 1
ATOM 2230 N N . VAL A 1 292 ? -1.671 -12.601 -11.030 1.00 78.81 292 VAL A N 1
ATOM 2231 C CA . VAL A 1 292 ? -1.363 -13.882 -11.675 1.00 78.81 292 VAL A CA 1
ATOM 2232 C C . VAL A 1 292 ? -2.613 -14.471 -12.320 1.00 78.81 292 VAL A C 1
ATOM 2234 O O . VAL A 1 292 ? -2.574 -14.897 -13.468 1.00 78.81 292 VAL A O 1
ATOM 2237 N N . VAL A 1 293 ? -3.743 -14.465 -11.606 1.00 80.81 293 VAL A N 1
ATOM 2238 C CA . VAL A 1 293 ? -5.022 -14.985 -12.123 1.00 80.81 293 VAL A CA 1
ATOM 2239 C C . VAL A 1 293 ? -5.540 -14.142 -13.283 1.00 80.81 293 VAL A C 1
ATOM 2241 O O . VAL A 1 293 ? -6.174 -14.672 -14.192 1.00 80.81 293 VAL A O 1
ATOM 2244 N N . ALA A 1 294 ? -5.261 -12.844 -13.269 1.00 77.50 294 ALA A N 1
ATOM 2245 C CA . ALA A 1 294 ? -5.633 -11.955 -14.353 1.00 77.50 294 ALA A CA 1
ATOM 2246 C C . ALA A 1 294 ? -4.669 -11.998 -15.557 1.00 77.50 294 ALA A C 1
ATOM 2248 O O . ALA A 1 294 ? -4.933 -11.339 -16.560 1.00 77.50 294 ALA A O 1
ATOM 2249 N N . GLY A 1 295 ? -3.591 -12.792 -15.483 1.00 71.81 295 GLY A N 1
ATOM 2250 C CA . GLY A 1 295 ? -2.640 -12.986 -16.580 1.00 71.81 295 GLY A CA 1
ATOM 2251 C C . GLY A 1 295 ? -1.697 -11.804 -16.805 1.00 71.81 295 GLY A C 1
ATOM 2252 O O . GLY A 1 295 ? -1.197 -11.620 -17.907 1.00 71.81 295 GLY A O 1
ATOM 2253 N N . TRP A 1 296 ? -1.472 -10.971 -15.788 1.00 68.69 296 TRP A N 1
ATOM 2254 C CA . TRP A 1 296 ? -0.624 -9.779 -15.915 1.00 68.69 296 TRP A CA 1
ATOM 2255 C C . TRP A 1 296 ? 0.832 -10.008 -15.548 1.00 68.69 296 TRP A C 1
ATOM 2257 O O . TRP A 1 296 ? 1.689 -9.190 -15.865 1.00 68.69 296 TRP A O 1
ATOM 2267 N N . VAL A 1 297 ? 1.107 -11.096 -14.838 1.00 67.00 297 VAL A N 1
ATOM 2268 C CA . VAL A 1 297 ? 2.452 -11.462 -14.419 1.00 67.00 297 VAL A CA 1
ATOM 2269 C C . VAL A 1 297 ? 2.779 -12.800 -15.053 1.00 67.00 297 VAL A C 1
ATOM 2271 O O . VAL A 1 297 ? 2.341 -13.845 -14.570 1.00 67.00 297 VAL A O 1
ATOM 2274 N N . GLU A 1 298 ? 3.550 -12.748 -16.131 1.00 70.62 298 GLU A N 1
ATOM 2275 C CA . GLU A 1 298 ? 4.213 -13.912 -16.705 1.00 70.62 298 GLU A CA 1
ATOM 2276 C C . GLU A 1 298 ? 5.682 -13.875 -16.285 1.00 70.62 298 GLU A C 1
ATOM 2278 O O . GLU A 1 298 ? 6.378 -12.879 -16.493 1.00 70.62 298 GLU A O 1
ATOM 2283 N N . ALA A 1 299 ? 6.149 -14.943 -15.638 1.00 65.12 299 ALA A N 1
ATOM 2284 C CA . ALA A 1 299 ? 7.571 -15.131 -15.409 1.00 65.12 299 ALA A CA 1
ATOM 2285 C C . ALA A 1 299 ? 8.292 -15.264 -16.764 1.00 65.12 299 ALA A C 1
ATOM 2287 O O . ALA A 1 299 ? 7.705 -15.818 -17.701 1.00 65.12 299 ALA A O 1
ATOM 2288 N N . PRO A 1 300 ? 9.554 -14.804 -16.874 1.00 65.56 300 PRO A N 1
ATOM 2289 C CA . PRO A 1 300 ? 10.369 -15.051 -18.057 1.00 65.56 300 PRO A CA 1
ATOM 2290 C C . PRO A 1 300 ? 10.334 -16.541 -18.400 1.00 65.56 300 PRO A C 1
ATOM 2292 O O . PRO A 1 300 ? 10.638 -17.390 -17.557 1.00 65.56 300 PRO A O 1
ATOM 2295 N N . LYS A 1 301 ? 9.879 -16.863 -19.611 1.00 70.19 301 LYS A N 1
ATOM 2296 C CA . LYS A 1 301 ? 9.888 -18.236 -20.115 1.00 70.19 301 LYS A CA 1
ATOM 2297 C C . LYS A 1 301 ? 11.337 -18.563 -20.454 1.00 70.19 301 LYS A C 1
ATOM 2299 O O . LYS A 1 301 ? 11.983 -17.783 -21.145 1.00 70.19 301 LYS A O 1
ATOM 2304 N N . ASP A 1 302 ? 11.844 -19.685 -19.954 1.00 60.50 302 ASP A N 1
ATOM 2305 C CA . ASP A 1 302 ? 13.185 -20.157 -20.296 1.00 60.50 302 ASP A CA 1
ATOM 2306 C C . ASP A 1 302 ? 13.254 -20.366 -21.823 1.00 60.50 302 ASP A C 1
ATOM 2308 O O . ASP A 1 302 ? 12.719 -21.343 -22.354 1.00 60.50 302 ASP A O 1
ATOM 2312 N N . GLU A 1 303 ? 13.894 -19.443 -22.548 1.00 52.03 303 GLU A N 1
ATOM 2313 C CA . GLU A 1 303 ? 14.050 -19.485 -24.015 1.00 52.03 303 GLU A CA 1
ATOM 2314 C C . GLU A 1 303 ? 14.838 -20.716 -24.500 1.00 52.03 303 GLU A C 1
ATOM 2316 O O . GLU A 1 303 ? 14.878 -21.033 -25.689 1.00 52.03 303 GLU A O 1
ATOM 2321 N N . THR A 1 304 ? 15.399 -21.495 -23.576 1.00 51.97 304 THR A N 1
ATOM 2322 C CA . THR A 1 304 ? 16.138 -22.732 -23.833 1.00 51.97 304 THR A CA 1
ATOM 2323 C C . THR A 1 304 ? 15.300 -23.856 -24.464 1.00 51.97 304 THR A C 1
ATOM 2325 O O . THR A 1 304 ? 15.868 -24.880 -24.836 1.00 51.97 304 THR A O 1
ATOM 2328 N N . GLN A 1 305 ? 13.979 -23.698 -24.625 1.00 47.25 305 GLN A N 1
ATOM 2329 C CA . GLN A 1 305 ? 13.127 -24.635 -25.383 1.00 47.25 305 GLN A CA 1
ATOM 2330 C C . GLN A 1 305 ? 12.731 -24.165 -26.795 1.00 47.25 305 GLN A C 1
ATOM 2332 O O . GLN A 1 3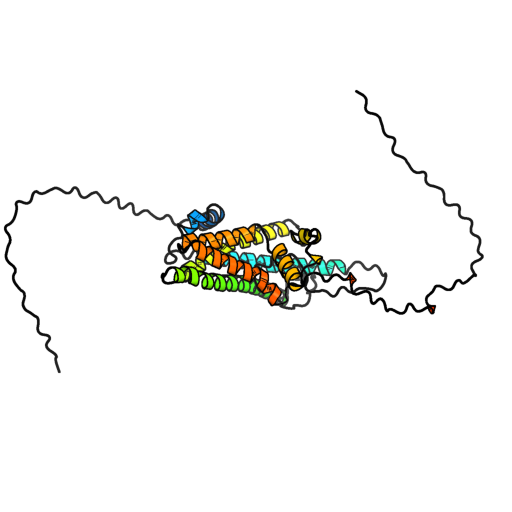05 ? 12.013 -24.892 -27.481 1.00 47.25 305 GLN A O 1
ATOM 2337 N N . ALA A 1 306 ? 13.205 -23.006 -27.266 1.00 44.69 306 ALA A N 1
ATOM 2338 C CA . ALA A 1 306 ? 12.831 -22.452 -28.573 1.00 44.69 306 ALA A CA 1
ATOM 2339 C C . ALA A 1 306 ? 13.985 -22.374 -29.588 1.00 44.69 306 ALA A C 1
ATOM 2341 O O . ALA A 1 306 ? 13.911 -21.600 -30.537 1.00 44.69 306 ALA A O 1
ATOM 2342 N N . MET A 1 307 ? 15.022 -23.207 -29.459 1.00 46.69 307 MET A N 1
ATOM 2343 C CA . MET A 1 307 ? 15.760 -23.601 -30.660 1.00 46.69 307 MET A CA 1
ATOM 2344 C C . MET A 1 307 ? 15.013 -24.777 -31.290 1.00 46.69 307 MET A C 1
ATOM 2346 O O . MET A 1 307 ? 15.092 -25.885 -30.747 1.00 46.69 307 MET A O 1
ATOM 2350 N N . PRO A 1 308 ? 14.281 -24.595 -32.408 1.00 53.16 308 PRO A N 1
ATOM 2351 C CA . PRO A 1 308 ? 13.904 -25.735 -33.221 1.00 53.16 308 PRO A CA 1
ATOM 2352 C C . PRO A 1 308 ? 15.201 -26.457 -33.583 1.00 53.16 308 PRO A C 1
ATOM 2354 O O . PRO A 1 308 ? 16.014 -25.963 -34.358 1.00 53.16 308 PRO A O 1
ATOM 2357 N N . SER A 1 309 ? 15.397 -27.643 -33.010 1.00 54.72 309 SER A N 1
ATOM 2358 C CA . SER A 1 309 ? 16.497 -28.546 -33.373 1.00 54.72 309 SER A CA 1
ATOM 2359 C C . SER A 1 309 ? 16.355 -29.076 -34.813 1.00 54.72 309 SER A C 1
ATOM 2361 O O . SER A 1 309 ? 17.182 -29.859 -35.263 1.00 54.72 309 SER A O 1
ATOM 2363 N N . ASP A 1 310 ? 15.330 -28.606 -35.531 1.00 54.16 310 ASP A N 1
ATOM 2364 C CA . ASP A 1 310 ? 14.928 -28.995 -36.874 1.00 54.16 310 ASP A CA 1
ATOM 2365 C C . ASP A 1 310 ? 14.956 -27.807 -37.853 1.00 54.16 310 ASP A C 1
ATOM 2367 O O . ASP A 1 310 ? 14.119 -27.731 -38.751 1.00 54.16 310 ASP A O 1
ATOM 2371 N N . VAL A 1 311 ? 15.893 -26.859 -37.722 1.00 55.72 311 VAL A N 1
ATOM 2372 C CA . VAL A 1 311 ? 16.322 -26.132 -38.928 1.00 55.72 311 VAL A CA 1
ATOM 2373 C C . VAL A 1 311 ? 17.201 -27.116 -39.695 1.00 55.72 311 VAL A C 1
ATOM 2375 O O . VAL A 1 311 ? 18.281 -27.451 -39.201 1.00 55.72 311 VAL A O 1
ATOM 2378 N N . PRO A 1 312 ? 16.776 -27.631 -40.866 1.00 59.38 312 PRO A N 1
ATOM 2379 C CA . PRO A 1 312 ? 17.666 -28.405 -41.707 1.00 59.38 312 PRO A CA 1
ATOM 2380 C C . PRO A 1 312 ? 18.798 -27.455 -42.078 1.00 59.38 312 PRO A C 1
ATOM 2382 O O . PRO A 1 312 ? 18.585 -26.495 -42.816 1.00 59.38 312 PRO A O 1
ATOM 2385 N N . ILE A 1 313 ? 19.983 -27.673 -41.513 1.00 61.56 313 ILE A N 1
ATOM 2386 C CA . ILE A 1 313 ? 21.187 -27.017 -42.002 1.00 61.56 313 ILE A CA 1
ATOM 2387 C C . ILE A 1 313 ? 21.292 -27.464 -43.452 1.00 61.56 313 ILE A C 1
ATOM 2389 O O . ILE A 1 313 ? 21.550 -28.640 -43.713 1.00 61.56 313 ILE A O 1
ATOM 2393 N N . ASP A 1 314 ? 21.002 -26.555 -44.379 1.00 59.78 314 ASP A N 1
ATOM 2394 C CA . ASP A 1 314 ? 21.158 -26.813 -45.798 1.00 59.78 314 ASP A CA 1
ATOM 2395 C C . ASP A 1 314 ? 22.636 -27.169 -46.029 1.00 59.78 314 ASP A C 1
ATOM 2397 O O . ASP A 1 314 ? 23.510 -26.323 -45.805 1.00 59.78 314 ASP A O 1
ATOM 2401 N N . PRO A 1 315 ? 22.960 -28.414 -46.427 1.00 59.06 315 PRO A N 1
ATOM 2402 C CA . PRO A 1 315 ? 24.341 -28.817 -46.655 1.00 59.06 315 PRO A CA 1
ATOM 2403 C C . PRO A 1 315 ? 24.999 -28.026 -47.798 1.00 59.06 315 PRO A C 1
ATOM 2405 O O . PRO A 1 315 ? 26.211 -28.121 -47.962 1.00 59.06 315 PRO A O 1
ATOM 2408 N N . SER A 1 316 ? 24.245 -27.221 -48.560 1.00 59.00 316 SER A N 1
ATOM 2409 C CA . SER A 1 316 ? 24.791 -26.303 -49.566 1.00 59.00 316 SER A CA 1
ATOM 2410 C C . SER A 1 316 ? 25.359 -24.991 -48.998 1.00 59.00 316 SER A C 1
ATOM 2412 O O . SER A 1 316 ? 26.055 -24.282 -49.720 1.00 59.00 316 SER A O 1
ATOM 2414 N N . LEU A 1 317 ? 25.134 -24.691 -47.711 1.00 52.38 317 LEU A N 1
ATOM 2415 C CA . LEU A 1 317 ? 25.754 -23.563 -46.998 1.00 52.38 317 LEU A CA 1
ATOM 2416 C C . LEU A 1 317 ? 26.968 -23.973 -46.154 1.00 52.38 317 LEU A C 1
ATOM 2418 O O . LEU A 1 317 ? 27.540 -23.135 -45.454 1.00 52.38 317 LEU A O 1
ATOM 2422 N N . GLN A 1 318 ? 27.413 -25.235 -46.230 1.00 57.16 318 GLN A N 1
ATOM 2423 C CA . GLN A 1 318 ? 28.791 -25.533 -45.848 1.00 57.16 318 GLN A CA 1
ATOM 2424 C C . GLN A 1 318 ? 29.693 -24.719 -46.776 1.00 57.16 318 GLN A C 1
ATOM 2426 O O . GLN A 1 318 ? 29.591 -24.908 -47.990 1.00 57.16 318 GLN A O 1
ATOM 2431 N N . PRO A 1 319 ? 30.545 -23.814 -46.254 1.00 57.41 319 PRO A N 1
ATOM 2432 C CA . PRO A 1 319 ? 31.512 -23.123 -47.082 1.00 57.41 319 PRO A CA 1
ATOM 2433 C C . PRO A 1 319 ? 32.338 -24.200 -47.768 1.00 57.41 319 PRO A C 1
ATOM 2435 O O . PRO A 1 319 ? 33.086 -24.943 -47.124 1.00 57.41 319 PRO A O 1
ATOM 2438 N N . GLY A 1 320 ? 32.097 -24.322 -49.072 1.00 53.59 320 GLY A N 1
ATOM 2439 C CA . GLY A 1 320 ? 32.829 -25.203 -49.945 1.00 53.59 320 GLY A CA 1
ATOM 2440 C C . GLY A 1 320 ? 34.300 -24.966 -49.683 1.00 53.59 320 GLY A C 1
ATOM 2441 O O . GLY A 1 320 ? 34.783 -23.834 -49.695 1.00 53.59 320 GLY A O 1
ATOM 2442 N N . SER A 1 321 ? 34.997 -26.051 -49.386 1.00 55.91 321 SER A N 1
ATOM 2443 C CA . SER A 1 321 ? 36.436 -26.135 -49.509 1.00 55.91 321 SER A CA 1
ATOM 2444 C C . SER A 1 321 ? 36.793 -25.858 -50.970 1.00 55.91 321 SER A C 1
ATOM 2446 O O . SER A 1 321 ? 36.981 -26.797 -51.740 1.00 55.91 321 SER A O 1
ATOM 2448 N N . ASP A 1 322 ? 36.824 -24.588 -51.360 1.00 56.72 322 ASP A N 1
ATOM 2449 C CA . ASP A 1 322 ? 37.389 -24.135 -52.621 1.00 56.72 322 ASP A CA 1
ATOM 2450 C C . ASP A 1 322 ? 38.908 -24.052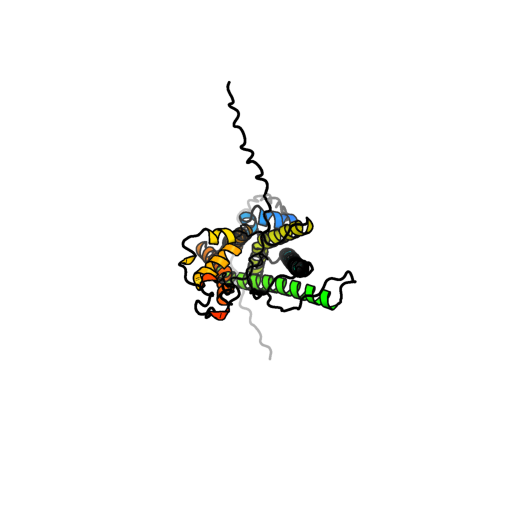 -52.426 1.00 56.72 322 ASP A C 1
ATOM 2452 O O . ASP A 1 322 ? 39.398 -23.193 -51.683 1.00 56.72 322 ASP A O 1
ATOM 2456 N N . PRO A 1 323 ? 39.701 -24.937 -53.056 1.00 57.94 323 PRO A N 1
ATOM 2457 C CA . PRO A 1 323 ? 41.146 -24.834 -53.033 1.00 57.94 323 PRO A CA 1
ATOM 2458 C C . PRO A 1 323 ? 41.551 -23.844 -54.126 1.00 57.94 323 PRO A C 1
ATOM 2460 O O . PRO A 1 323 ? 41.951 -24.248 -55.216 1.00 57.94 323 PRO A O 1
ATOM 2463 N N . LEU A 1 324 ? 41.392 -22.542 -53.881 1.00 56.59 324 LEU A N 1
ATOM 2464 C CA . LEU A 1 324 ? 41.797 -21.537 -54.867 1.00 56.59 324 LEU A CA 1
ATOM 2465 C C . LEU A 1 324 ? 42.251 -20.206 -54.257 1.00 56.59 324 LEU A C 1
ATOM 2467 O O . LEU A 1 324 ? 41.883 -19.141 -54.735 1.00 56.59 324 LEU A O 1
ATOM 2471 N N . PHE A 1 325 ? 43.098 -20.266 -53.230 1.00 52.16 325 PHE A N 1
ATOM 2472 C CA . PHE A 1 325 ? 43.986 -19.153 -52.879 1.00 52.16 325 PHE A CA 1
ATOM 2473 C C . PHE A 1 325 ? 45.383 -19.690 -52.539 1.00 52.16 325 PHE A C 1
ATOM 2475 O O . PHE A 1 325 ? 45.777 -19.820 -51.384 1.00 52.16 325 PHE A O 1
ATOM 2482 N N . ASP A 1 326 ? 46.125 -20.033 -53.593 1.00 54.88 326 ASP A N 1
ATOM 2483 C CA . ASP A 1 326 ? 47.587 -20.024 -53.581 1.00 54.88 326 ASP A CA 1
ATOM 2484 C C . ASP A 1 326 ? 48.019 -18.574 -53.833 1.00 54.88 326 ASP A C 1
ATOM 2486 O O . ASP A 1 326 ? 47.930 -18.055 -54.946 1.00 54.88 326 ASP A O 1
ATOM 2490 N N . GLY A 1 327 ? 48.359 -17.875 -52.755 1.00 48.91 327 GLY A N 1
ATOM 2491 C CA . GLY A 1 327 ? 48.690 -16.457 -52.779 1.00 48.91 327 GLY A CA 1
ATOM 2492 C C . GLY A 1 327 ? 49.549 -16.107 -51.581 1.00 48.91 327 GLY A C 1
ATOM 2493 O O . GLY A 1 327 ? 49.055 -15.607 -50.576 1.00 48.91 327 GLY A O 1
ATOM 2494 N N . GLY A 1 328 ? 50.837 -16.432 -51.686 1.00 53.06 328 GLY A N 1
ATOM 2495 C CA . GLY A 1 328 ? 51.846 -16.159 -50.673 1.00 53.06 328 GLY A CA 1
ATOM 2496 C C . GLY A 1 328 ? 51.880 -14.695 -50.229 1.00 53.06 328 GLY A C 1
ATOM 2497 O O . GLY A 1 328 ? 51.989 -13.776 -51.036 1.00 53.06 328 GLY A O 1
ATOM 2498 N N . GLY A 1 329 ? 51.857 -14.508 -48.913 1.00 48.38 329 GLY A N 1
ATOM 2499 C CA . GLY A 1 329 ? 52.040 -13.230 -48.240 1.00 48.38 329 GLY A CA 1
ATOM 2500 C C . GLY A 1 329 ? 52.555 -13.493 -46.834 1.00 48.38 329 GLY A C 1
ATOM 2501 O O . GLY A 1 329 ? 51.790 -13.699 -45.902 1.00 48.38 329 GLY A O 1
ATOM 2502 N N . ASN A 1 330 ? 53.874 -13.581 -46.716 1.00 54.06 330 ASN A N 1
ATOM 2503 C CA . ASN A 1 330 ? 54.593 -13.793 -45.472 1.00 54.06 330 ASN A CA 1
ATOM 2504 C C . ASN A 1 330 ? 54.595 -12.476 -44.674 1.00 54.06 330 ASN A C 1
ATOM 2506 O O . ASN A 1 330 ? 55.505 -11.667 -44.846 1.00 54.06 330 ASN A O 1
ATOM 2510 N N . GLU A 1 331 ? 53.582 -12.235 -43.839 1.00 52.00 331 GLU A N 1
ATOM 2511 C CA . GLU A 1 331 ? 53.607 -11.154 -42.846 1.00 52.00 331 GLU A CA 1
ATOM 2512 C C . GLU A 1 331 ? 53.840 -11.734 -41.450 1.00 52.00 331 GLU A C 1
ATOM 2514 O O . GLU A 1 331 ? 52.966 -12.282 -40.782 1.00 52.00 331 GLU A O 1
ATOM 2519 N N . THR A 1 332 ? 55.094 -11.612 -41.029 1.00 52.81 332 THR A N 1
ATOM 2520 C CA . THR A 1 332 ? 55.571 -11.762 -39.659 1.00 52.81 332 THR A CA 1
ATOM 2521 C C . THR A 1 332 ? 54.812 -10.821 -38.726 1.00 52.81 332 THR A C 1
ATOM 2523 O O . THR A 1 332 ? 55.052 -9.613 -38.730 1.00 52.81 332 THR A O 1
ATOM 2526 N N . VAL A 1 333 ? 53.936 -11.380 -37.895 1.00 60.16 333 VAL A N 1
ATOM 2527 C CA . VAL A 1 333 ? 53.361 -10.690 -36.737 1.00 60.16 333 VAL A CA 1
ATOM 2528 C C . VAL A 1 333 ? 54.437 -10.606 -35.644 1.00 60.16 333 VAL A C 1
ATOM 2530 O O . VAL A 1 333 ? 54.956 -11.648 -35.239 1.00 60.16 333 VAL A O 1
ATOM 2533 N N . PRO A 1 334 ? 54.808 -9.408 -35.157 1.00 63.69 334 PRO A N 1
ATOM 2534 C CA . PRO A 1 334 ? 55.722 -9.283 -34.032 1.00 63.69 334 PRO A CA 1
ATOM 2535 C C . PRO A 1 334 ? 55.025 -9.704 -32.731 1.00 63.69 334 PRO A C 1
ATOM 2537 O O . PRO A 1 334 ? 54.022 -9.120 -32.318 1.00 63.69 334 PRO A O 1
ATOM 2540 N N . GLU A 1 335 ? 55.590 -10.719 -32.079 1.00 56.66 335 GLU A N 1
ATOM 2541 C CA . GLU A 1 335 ? 55.273 -11.109 -30.707 1.00 56.66 335 GLU A CA 1
ATOM 2542 C C . GLU A 1 335 ? 55.419 -9.895 -29.781 1.00 56.66 335 GLU A C 1
ATOM 2544 O O . GLU A 1 335 ? 56.502 -9.328 -29.632 1.00 56.66 335 GLU A O 1
ATOM 2549 N N . THR A 1 336 ? 54.317 -9.482 -29.157 1.00 60.00 336 THR A N 1
ATOM 2550 C CA . THR A 1 336 ? 54.352 -8.505 -28.065 1.00 60.00 336 THR A CA 1
ATOM 2551 C C . THR A 1 336 ? 54.611 -9.277 -26.766 1.00 60.00 336 THR A C 1
ATOM 2553 O O . THR A 1 336 ? 53.797 -10.138 -26.423 1.00 60.00 336 THR A O 1
ATOM 2556 N N . PRO A 1 337 ? 55.725 -9.036 -26.049 1.00 60.53 337 PRO A N 1
ATOM 2557 C CA . PRO A 1 337 ? 56.075 -9.814 -24.868 1.00 60.53 337 PRO A CA 1
ATOM 2558 C C . PRO A 1 337 ? 55.134 -9.554 -23.693 1.00 60.53 337 PRO A C 1
ATOM 2560 O O . PRO A 1 337 ? 54.864 -8.417 -23.312 1.00 60.53 337 PRO A O 1
ATOM 2563 N N . SER A 1 338 ? 54.703 -10.652 -23.088 1.00 54.00 338 SER A N 1
ATOM 2564 C CA . SER A 1 338 ? 53.993 -10.762 -21.821 1.00 54.00 338 SER A CA 1
ATOM 2565 C C . SER A 1 338 ? 54.761 -10.058 -20.696 1.00 54.00 338 SER A C 1
ATOM 2567 O O . SER A 1 338 ? 55.798 -10.543 -20.241 1.00 54.00 338 SER A O 1
ATOM 2569 N N . GLU A 1 339 ? 54.245 -8.932 -20.204 1.00 54.75 339 GLU A N 1
ATOM 2570 C CA . GLU A 1 339 ? 54.774 -8.287 -19.004 1.00 54.75 339 GLU A CA 1
ATOM 2571 C C . GLU A 1 339 ? 54.185 -8.973 -17.761 1.00 54.75 339 GLU A C 1
ATOM 2573 O O . GLU A 1 339 ? 53.033 -8.787 -17.369 1.00 54.75 339 GLU A O 1
ATOM 2578 N N . GLN A 1 340 ? 54.991 -9.857 -17.180 1.00 59.94 340 GLN A N 1
ATOM 2579 C CA . GLN A 1 340 ? 54.717 -10.599 -15.957 1.00 59.94 340 GLN A CA 1
ATOM 2580 C C . GLN A 1 340 ? 54.966 -9.685 -14.738 1.00 59.94 340 GLN A C 1
ATOM 2582 O O . GLN A 1 340 ? 56.106 -9.263 -14.529 1.00 59.94 340 GLN A O 1
ATOM 2587 N N . PRO A 1 341 ? 53.960 -9.370 -13.897 1.00 63.28 341 PRO A N 1
ATOM 2588 C CA . PRO A 1 341 ? 54.168 -8.498 -12.746 1.00 63.28 341 PRO A CA 1
ATOM 2589 C C . PRO A 1 341 ? 54.993 -9.203 -11.660 1.00 63.28 341 PRO A C 1
ATOM 2591 O O . PRO A 1 341 ? 54.574 -10.179 -11.031 1.00 63.28 341 PRO A O 1
ATOM 2594 N N . SER A 1 342 ? 56.196 -8.671 -11.451 1.00 65.56 342 SER A N 1
ATOM 2595 C CA . SER A 1 342 ? 57.156 -9.075 -10.429 1.00 65.56 342 SER A CA 1
ATOM 2596 C C . SER A 1 342 ? 56.616 -8.821 -9.016 1.00 65.56 342 SER A C 1
ATOM 2598 O O . SER A 1 342 ? 56.397 -7.687 -8.591 1.00 65.56 342 SER A O 1
ATOM 2600 N N . ARG A 1 343 ? 56.442 -9.915 -8.272 1.00 58.62 343 ARG A N 1
ATOM 2601 C CA . ARG A 1 343 ? 56.168 -9.970 -6.831 1.00 58.62 343 ARG A CA 1
ATOM 2602 C C . ARG A 1 343 ? 57.349 -9.376 -6.051 1.00 58.62 343 ARG A C 1
ATOM 2604 O O . ARG A 1 343 ? 58.439 -9.943 -6.062 1.00 58.62 343 ARG A O 1
ATOM 2611 N N . ALA A 1 344 ? 57.126 -8.289 -5.316 1.00 62.12 344 ALA A N 1
ATOM 2612 C CA . ALA A 1 344 ? 58.069 -7.810 -4.305 1.00 62.12 344 ALA A CA 1
ATOM 2613 C C . ALA A 1 344 ? 57.842 -8.534 -2.957 1.00 62.12 344 ALA A C 1
ATOM 2615 O O . ALA A 1 344 ? 56.691 -8.682 -2.538 1.00 62.12 344 ALA A O 1
ATOM 2616 N N . PRO A 1 345 ? 58.903 -8.970 -2.252 1.00 66.88 345 PRO A N 1
ATOM 2617 C CA . PRO A 1 345 ? 58.803 -9.482 -0.891 1.00 66.88 345 PRO A CA 1
ATOM 2618 C C . PRO A 1 345 ? 58.865 -8.332 0.125 1.00 66.88 345 PRO A C 1
ATOM 2620 O O . PRO A 1 345 ? 59.855 -7.604 0.194 1.00 66.88 345 PRO A O 1
ATOM 2623 N N . MET A 1 346 ? 57.833 -8.199 0.957 1.00 53.59 346 MET A N 1
ATOM 2624 C CA . MET A 1 346 ? 57.871 -7.333 2.136 1.00 53.59 346 MET A CA 1
ATOM 2625 C C . MET A 1 346 ? 58.494 -8.127 3.296 1.00 53.59 346 MET A C 1
ATOM 2627 O O . MET A 1 346 ? 57.952 -9.144 3.727 1.00 53.59 346 MET A O 1
ATOM 2631 N N . LYS A 1 347 ? 59.677 -7.695 3.745 1.00 59.81 347 LYS A N 1
ATOM 2632 C CA . LYS A 1 347 ? 60.329 -8.111 4.995 1.00 59.81 347 LYS A CA 1
ATOM 2633 C C . LYS A 1 347 ? 60.120 -7.014 6.043 1.00 59.81 347 LYS A C 1
ATOM 2635 O O . LYS A 1 347 ? 60.272 -5.846 5.690 1.00 59.81 347 LYS A O 1
ATOM 2640 N N . GLY A 1 348 ? 59.936 -7.415 7.303 1.00 58.25 348 GLY A N 1
ATOM 2641 C CA . GLY A 1 348 ? 60.156 -6.583 8.493 1.00 58.25 348 GLY A CA 1
ATOM 2642 C C . GLY A 1 348 ? 58.927 -6.429 9.356 1.00 58.25 348 GLY A C 1
ATOM 2643 O O . GLY A 1 348 ? 58.301 -5.359 9.229 1.00 58.25 348 GLY A O 1
#

Mean predicted aligned error: 16.08 Å